Protein AF-X0ZK71-F1 (afdb_monomer)

Structure (mmCIF, N/CA/C/O backbone):
data_AF-X0ZK71-F1
#
_entry.id   AF-X0ZK71-F1
#
loop_
_atom_site.group_PDB
_atom_site.id
_atom_site.type_symbol
_atom_site.label_atom_id
_atom_site.label_alt_id
_atom_site.label_comp_id
_atom_site.label_asym_id
_atom_site.label_entity_id
_atom_site.label_seq_id
_atom_site.pdbx_PDB_ins_code
_atom_site.Cartn_x
_atom_site.Cartn_y
_atom_site.Cartn_z
_atom_site.occupancy
_atom_site.B_iso_or_equiv
_atom_site.auth_seq_id
_atom_site.auth_comp_id
_atom_site.auth_asym_id
_atom_site.auth_atom_id
_atom_site.pdbx_PDB_model_num
ATOM 1 N N . MET A 1 1 ? 14.886 20.569 10.874 1.00 52.09 1 MET A N 1
ATOM 2 C CA . MET A 1 1 ? 13.962 19.686 10.136 1.00 52.09 1 MET A CA 1
ATOM 3 C C . MET A 1 1 ? 12.641 19.708 10.876 1.00 52.09 1 MET A C 1
ATOM 5 O O . MET A 1 1 ? 12.668 19.531 12.088 1.00 52.09 1 MET A O 1
ATOM 9 N N . SER A 1 2 ? 11.535 20.018 10.199 1.00 61.09 2 SER A N 1
ATOM 10 C CA . SER A 1 2 ? 10.197 19.842 10.777 1.00 61.09 2 SER A CA 1
ATOM 11 C C . SER A 1 2 ? 10.006 18.365 11.100 1.00 61.09 2 SER A C 1
ATOM 13 O O . SER A 1 2 ? 10.312 17.527 10.250 1.00 61.09 2 SER A O 1
ATOM 15 N N . LYS A 1 3 ? 9.555 18.035 12.310 1.00 82.38 3 LYS A N 1
ATOM 16 C CA . LYS A 1 3 ? 9.182 16.652 12.612 1.00 82.38 3 LYS A CA 1
ATOM 17 C C . LYS A 1 3 ? 7.874 16.356 11.877 1.00 82.38 3 LYS A C 1
ATOM 19 O O . LYS A 1 3 ? 7.071 17.267 11.695 1.00 82.38 3 LYS A O 1
ATOM 24 N N . LEU A 1 4 ? 7.649 15.110 11.454 1.00 89.25 4 LEU A N 1
ATOM 25 C CA . LEU A 1 4 ? 6.406 14.752 10.750 1.00 89.25 4 LEU A CA 1
ATOM 26 C C . LEU A 1 4 ? 5.162 15.081 11.582 1.00 89.25 4 LEU A C 1
ATOM 28 O O . LEU A 1 4 ? 4.173 15.552 11.043 1.00 89.25 4 LEU A O 1
ATOM 32 N N . ILE A 1 5 ? 5.254 14.926 12.904 1.00 90.38 5 ILE A N 1
ATOM 33 C CA . ILE A 1 5 ? 4.186 15.268 13.853 1.00 90.38 5 ILE A CA 1
ATOM 34 C C . ILE A 1 5 ? 3.735 16.738 13.778 1.00 90.38 5 ILE A C 1
ATOM 36 O O . ILE A 1 5 ? 2.613 17.056 14.157 1.00 90.38 5 ILE A O 1
ATOM 40 N N . ASP A 1 6 ? 4.586 17.632 13.264 1.00 89.62 6 ASP A N 1
ATOM 41 C CA . ASP A 1 6 ? 4.276 19.055 13.106 1.00 89.62 6 ASP A CA 1
ATOM 42 C C . ASP A 1 6 ? 3.520 19.348 11.793 1.00 89.62 6 ASP A C 1
ATOM 44 O O . ASP A 1 6 ? 3.181 20.502 11.524 1.00 89.62 6 ASP A O 1
ATOM 48 N N . LEU A 1 7 ? 3.299 18.340 10.937 1.00 90.44 7 LEU A N 1
ATOM 49 C CA . LEU A 1 7 ? 2.659 18.508 9.629 1.00 90.44 7 LEU A CA 1
ATOM 50 C C . LEU A 1 7 ? 1.131 18.523 9.704 1.00 90.44 7 LEU A C 1
ATOM 52 O O . LEU A 1 7 ? 0.496 19.094 8.823 1.00 90.44 7 LEU A O 1
ATOM 56 N N . GLY A 1 8 ? 0.529 17.949 10.747 1.00 90.12 8 GLY A N 1
ATOM 57 C CA . GLY A 1 8 ? -0.922 17.953 10.890 1.00 90.12 8 GLY A CA 1
ATOM 58 C C . GLY A 1 8 ? -1.431 17.170 12.092 1.00 90.12 8 GLY A C 1
ATOM 59 O O . GLY A 1 8 ? -0.666 16.680 12.917 1.00 90.12 8 GLY A O 1
ATOM 60 N N . GLN A 1 9 ? -2.754 17.062 12.179 1.00 92.75 9 GLN A N 1
ATOM 61 C CA . GLN A 1 9 ? -3.457 16.280 13.192 1.00 92.75 9 GLN A CA 1
ATOM 62 C C . GLN A 1 9 ? -4.277 15.172 12.517 1.00 92.75 9 GLN A C 1
ATOM 64 O O . GLN A 1 9 ? -4.751 15.388 11.401 1.00 92.75 9 GLN A O 1
ATOM 69 N N . PRO A 1 10 ? -4.494 14.023 13.183 1.00 95.31 10 PRO A N 1
ATOM 70 C CA . PRO A 1 10 ? -4.021 13.673 14.530 1.00 95.31 10 PRO A CA 1
ATOM 71 C C . PRO A 1 10 ? -2.515 13.356 14.571 1.00 95.31 10 PRO A C 1
ATOM 73 O O . PRO A 1 10 ? -1.967 12.815 13.614 1.00 95.31 10 PRO A O 1
ATOM 76 N N . SER A 1 11 ? -1.830 13.681 15.670 1.00 95.19 11 SER A N 1
ATOM 77 C CA . SER A 1 11 ? -0.382 13.442 15.804 1.00 95.19 11 SER A CA 1
ATOM 78 C C . SER A 1 11 ? -0.003 11.961 15.714 1.00 95.19 11 SER A C 1
ATOM 80 O O . SER A 1 11 ? 1.038 11.625 15.156 1.00 95.19 11 SER A O 1
ATOM 82 N N . GLU A 1 12 ? -0.869 11.075 16.207 1.00 95.81 12 GLU A N 1
ATOM 83 C CA . GLU A 1 12 ? -0.670 9.625 16.205 1.00 95.81 12 GLU A CA 1
ATOM 84 C C . GLU A 1 12 ? -0.536 9.070 14.784 1.00 95.81 12 GLU A C 1
ATOM 86 O O . GLU A 1 12 ? 0.217 8.127 14.562 1.00 95.81 12 GLU A O 1
ATOM 91 N N . PHE A 1 13 ? -1.226 9.671 13.807 1.00 97.81 13 PHE A N 1
ATOM 92 C CA . PHE A 1 13 ? -1.083 9.294 12.399 1.00 97.81 13 PHE A CA 1
ATOM 93 C C . PHE A 1 13 ? 0.363 9.472 11.937 1.00 97.81 13 PHE A C 1
ATOM 95 O O . PHE A 1 13 ? 0.960 8.548 11.390 1.00 97.81 13 PHE A O 1
ATOM 102 N N . TRP A 1 14 ? 0.948 10.638 12.209 1.00 97.12 14 TRP A N 1
ATOM 103 C CA . TRP A 1 14 ? 2.318 10.953 11.811 1.00 97.12 14 TRP A CA 1
ATOM 104 C C . TRP A 1 14 ? 3.354 10.131 12.574 1.00 97.12 14 TRP A C 1
ATOM 106 O O . TRP A 1 14 ? 4.380 9.765 12.002 1.00 97.12 14 TRP A O 1
ATOM 116 N N . GLU A 1 15 ? 3.080 9.808 13.839 1.00 96.56 15 GLU A N 1
ATOM 117 C CA . GLU A 1 15 ? 3.900 8.875 14.610 1.00 96.56 15 GLU A CA 1
ATOM 118 C C . GLU A 1 15 ? 3.905 7.491 13.957 1.00 96.56 15 GLU A C 1
ATOM 120 O O . GLU A 1 15 ? 4.981 6.956 13.693 1.00 96.56 15 GLU A O 1
ATOM 125 N N . TYR A 1 16 ? 2.734 6.930 13.628 1.00 98.06 16 TYR A N 1
ATOM 126 C CA . TYR A 1 16 ? 2.666 5.649 12.925 1.00 98.06 16 TYR A CA 1
ATOM 127 C C . TYR 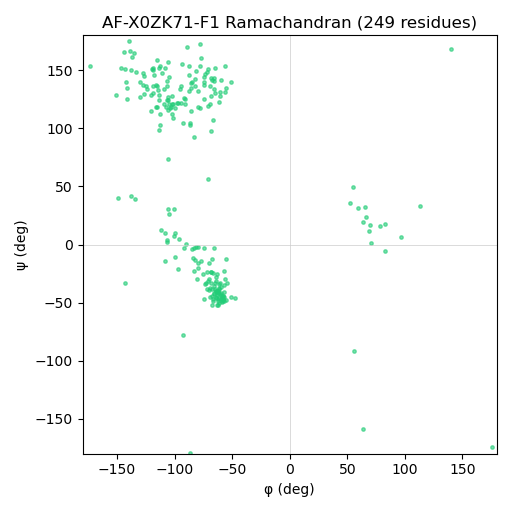A 1 16 ? 3.308 5.715 11.549 1.00 98.06 16 TYR A C 1
ATOM 129 O O . TYR A 1 16 ? 4.026 4.783 11.200 1.00 98.06 16 TYR A O 1
ATOM 137 N N . PHE A 1 17 ? 3.115 6.803 10.802 1.00 97.81 17 PHE A N 1
ATOM 138 C CA . PHE A 1 17 ? 3.726 6.977 9.488 1.00 97.81 17 PHE A CA 1
ATOM 139 C C . PHE A 1 17 ? 5.252 6.898 9.578 1.00 97.81 17 PHE A C 1
ATOM 141 O O . PHE A 1 17 ? 5.877 6.120 8.863 1.00 97.81 17 PHE A O 1
ATOM 148 N N . GLU A 1 18 ? 5.856 7.595 10.543 1.00 96.06 18 GLU A N 1
ATOM 149 C CA . GLU A 1 18 ? 7.299 7.513 10.785 1.00 96.06 18 GLU A CA 1
ATOM 150 C C . GLU A 1 18 ? 7.757 6.113 11.244 1.00 96.06 18 GLU A C 1
ATOM 152 O O . GLU A 1 18 ? 8.893 5.710 10.980 1.00 96.06 18 GLU A O 1
ATOM 157 N N . GLN A 1 19 ? 6.919 5.364 11.970 1.00 97.00 19 GLN A N 1
ATOM 158 C CA . GLN A 1 19 ? 7.260 4.004 12.401 1.00 97.00 19 GLN A CA 1
ATOM 159 C C . GLN A 1 19 ? 7.184 2.999 11.255 1.00 97.00 19 GLN A C 1
ATOM 161 O O . GLN A 1 19 ? 8.118 2.215 11.086 1.00 97.00 19 GLN A O 1
ATOM 166 N N . ILE A 1 20 ? 6.120 3.015 10.448 1.00 97.38 20 ILE A N 1
ATOM 167 C CA . ILE A 1 20 ? 5.964 2.045 9.358 1.00 97.38 20 ILE A CA 1
ATOM 168 C C . ILE A 1 20 ? 7.048 2.221 8.295 1.00 97.38 20 ILE A C 1
ATOM 170 O O . ILE A 1 20 ? 7.532 1.231 7.759 1.00 97.38 20 ILE A O 1
ATOM 174 N N . THR A 1 21 ? 7.519 3.448 8.052 1.00 96.56 21 THR A N 1
ATOM 175 C CA . THR A 1 21 ? 8.598 3.718 7.088 1.00 96.56 21 THR A CA 1
ATOM 176 C C . THR A 1 21 ? 9.955 3.200 7.567 1.00 96.56 21 THR A C 1
ATOM 178 O O . THR A 1 21 ? 10.890 3.075 6.777 1.00 96.56 21 THR A O 1
ATOM 181 N N . LYS A 1 22 ? 10.091 2.885 8.863 1.00 97.50 22 LYS A N 1
ATOM 182 C CA . LYS A 1 22 ? 11.282 2.225 9.420 1.00 97.50 22 LYS A CA 1
ATOM 183 C C . LYS A 1 22 ? 11.241 0.707 9.267 1.00 97.50 22 LYS A C 1
ATOM 185 O O . LYS A 1 22 ? 12.252 0.055 9.523 1.00 97.50 22 LYS A O 1
ATOM 190 N N . ILE A 1 23 ? 10.095 0.144 8.891 1.00 98.00 23 ILE A N 1
ATOM 191 C CA . ILE A 1 23 ? 9.892 -1.293 8.745 1.00 98.00 23 ILE A CA 1
ATOM 192 C C . ILE A 1 23 ? 9.949 -1.627 7.253 1.00 98.00 23 ILE A C 1
ATOM 194 O O . ILE A 1 23 ? 9.044 -1.244 6.513 1.00 98.00 23 ILE A O 1
ATOM 198 N N . PRO A 1 24 ? 10.974 -2.361 6.792 1.00 97.75 24 PRO A N 1
ATOM 199 C CA . PRO A 1 24 ? 11.028 -2.779 5.401 1.00 97.75 24 PRO A CA 1
ATOM 200 C C . PRO A 1 24 ? 9.869 -3.733 5.084 1.00 97.75 24 PRO A C 1
ATOM 202 O O . PRO A 1 24 ? 9.629 -4.678 5.845 1.00 97.75 24 PRO A O 1
ATOM 205 N N . ARG A 1 25 ? 9.146 -3.444 3.996 1.00 97.56 25 ARG A N 1
ATOM 206 C CA . ARG A 1 25 ? 7.850 -4.060 3.663 1.00 97.56 25 ARG A CA 1
ATOM 207 C C . ARG A 1 25 ? 7.593 -4.168 2.154 1.00 97.56 25 ARG A C 1
ATOM 209 O O . ARG A 1 25 ? 6.490 -3.897 1.699 1.00 97.56 25 ARG A O 1
ATOM 216 N N . CYS A 1 26 ? 8.615 -4.512 1.371 1.00 97.50 26 CYS A N 1
ATOM 217 C CA . CYS A 1 26 ? 8.400 -4.788 -0.052 1.00 97.50 26 CYS A CA 1
ATOM 218 C C . CYS A 1 26 ? 7.358 -5.882 -0.252 1.00 97.50 26 CYS A C 1
ATOM 220 O O . CYS A 1 26 ? 7.240 -6.775 0.592 1.00 97.50 26 CYS A O 1
ATOM 222 N N . SER A 1 27 ? 6.691 -5.847 -1.400 1.00 96.31 27 SER A N 1
ATOM 223 C CA . SER A 1 27 ? 5.859 -6.955 -1.865 1.00 96.31 27 SER A CA 1
ATOM 224 C C . SER A 1 27 ? 6.634 -8.272 -1.825 1.00 96.31 27 SER A C 1
ATOM 226 O O . SER A 1 27 ? 7.835 -8.308 -2.110 1.00 96.31 27 SER A O 1
ATOM 228 N N . GLU A 1 28 ? 5.946 -9.335 -1.414 1.00 95.31 28 GLU A N 1
ATOM 229 C CA . GLU A 1 28 ? 6.480 -10.670 -1.101 1.00 95.31 28 GLU A CA 1
ATOM 230 C C . GLU A 1 28 ? 7.342 -10.760 0.184 1.00 95.31 28 GLU A C 1
ATOM 232 O O . GLU A 1 28 ? 7.857 -11.838 0.512 1.00 95.31 28 GLU A O 1
ATOM 237 N N . HIS A 1 29 ? 7.522 -9.657 0.924 1.00 96.88 29 HIS A N 1
ATOM 238 C CA . HIS A 1 29 ? 8.346 -9.560 2.140 1.00 96.88 29 HIS A CA 1
ATOM 239 C C . HIS A 1 29 ? 7.649 -8.809 3.295 1.00 96.88 29 HIS A C 1
ATOM 241 O O . HIS A 1 29 ? 8.264 -8.041 4.045 1.00 96.88 29 HIS A O 1
ATOM 247 N N . GLU A 1 30 ? 6.348 -9.031 3.466 1.00 97.75 30 GLU A N 1
ATOM 248 C CA . GLU A 1 30 ? 5.474 -8.285 4.373 1.00 97.75 30 GLU A CA 1
ATOM 249 C C . GLU A 1 30 ? 5.519 -8.764 5.837 1.00 97.75 30 GLU A C 1
ATOM 251 O O . GLU A 1 30 ? 4.885 -8.174 6.718 1.00 97.75 30 GLU A O 1
ATOM 256 N N . GLU A 1 31 ? 6.271 -9.827 6.146 1.00 97.81 31 GLU A N 1
ATOM 257 C CA . GLU A 1 31 ? 6.296 -10.481 7.465 1.00 97.81 31 GLU A CA 1
ATOM 258 C C . GLU A 1 31 ? 6.519 -9.489 8.606 1.00 97.81 31 GLU A C 1
ATOM 260 O O . GLU A 1 31 ? 5.859 -9.558 9.646 1.00 97.81 31 GLU A O 1
ATOM 265 N N . LYS A 1 32 ? 7.476 -8.574 8.426 1.00 98.06 32 LYS A N 1
ATOM 266 C CA . LYS A 1 32 ? 7.899 -7.641 9.474 1.00 98.06 32 LYS A CA 1
ATOM 267 C C . LYS A 1 32 ? 6.790 -6.652 9.812 1.00 98.06 32 LYS A C 1
ATOM 269 O O . LYS A 1 32 ? 6.498 -6.458 10.995 1.00 98.06 32 LYS A O 1
ATOM 274 N N . VAL A 1 33 ? 6.159 -6.063 8.794 1.00 98.44 33 VAL A N 1
ATOM 275 C CA . VAL A 1 33 ? 5.065 -5.108 8.998 1.00 98.44 33 VAL A CA 1
ATOM 276 C C . VAL A 1 33 ? 3.817 -5.815 9.515 1.00 98.44 33 VAL A C 1
ATOM 278 O O . VAL A 1 33 ? 3.228 -5.350 10.486 1.00 98.44 33 VAL A O 1
ATOM 281 N N . ARG A 1 34 ? 3.494 -7.017 9.019 1.00 98.62 34 ARG A N 1
ATOM 282 C CA . ARG A 1 34 ? 2.400 -7.842 9.556 1.00 98.62 34 ARG A CA 1
ATOM 283 C C . ARG A 1 34 ? 2.576 -8.145 11.044 1.00 98.62 34 ARG A C 1
ATOM 285 O O . ARG A 1 34 ? 1.628 -8.013 11.816 1.00 98.62 34 ARG A O 1
ATOM 292 N N . ILE A 1 35 ? 3.785 -8.527 11.470 1.00 98.56 35 ILE A N 1
ATOM 293 C CA . ILE A 1 35 ? 4.094 -8.779 12.888 1.00 98.56 35 ILE A CA 1
ATOM 294 C C . ILE A 1 35 ? 3.922 -7.507 13.724 1.00 98.56 35 ILE A C 1
ATOM 296 O O . ILE A 1 35 ? 3.405 -7.585 14.839 1.00 98.56 35 ILE A O 1
ATOM 300 N N . TYR A 1 36 ? 4.357 -6.355 13.212 1.00 98.69 36 TYR A N 1
ATOM 301 C CA . TYR A 1 36 ? 4.182 -5.071 13.888 1.00 98.69 36 TYR A CA 1
ATOM 302 C C . TYR A 1 36 ? 2.699 -4.726 14.071 1.00 98.69 36 TYR A C 1
ATOM 304 O O . TYR A 1 36 ? 2.266 -4.516 15.202 1.00 98.69 36 TYR A O 1
ATOM 312 N N . LEU A 1 37 ? 1.910 -4.773 12.993 1.00 98.75 37 LEU A N 1
ATOM 313 C CA . LEU A 1 37 ? 0.471 -4.486 13.014 1.00 98.75 37 LEU A CA 1
ATOM 314 C C . LEU A 1 37 ? -0.282 -5.410 13.969 1.00 98.75 37 LEU A C 1
ATOM 316 O O . LEU A 1 37 ? -1.074 -4.952 14.792 1.00 98.75 37 LEU A O 1
ATOM 320 N N . LYS A 1 38 ? 0.021 -6.711 13.913 1.00 98.75 38 LYS A N 1
ATOM 321 C CA . LYS A 1 38 ? -0.555 -7.705 14.818 1.00 98.75 38 LYS A CA 1
ATOM 322 C C . LYS A 1 38 ? -0.258 -7.369 16.283 1.00 98.75 38 LYS A C 1
ATOM 324 O O . LYS A 1 38 ? -1.170 -7.373 17.103 1.00 98.75 38 LYS A O 1
ATOM 329 N N . LYS A 1 39 ? 0.998 -7.047 16.613 1.00 98.62 39 LYS A N 1
ATOM 330 C CA . LYS A 1 39 ? 1.399 -6.688 17.984 1.00 98.62 39 LYS A CA 1
ATOM 331 C C . LYS A 1 39 ? 0.728 -5.410 18.470 1.00 98.62 39 LYS A C 1
ATOM 333 O O . LYS A 1 39 ? 0.332 -5.356 19.629 1.00 98.62 39 LYS A O 1
ATOM 338 N N . GLU A 1 40 ? 0.602 -4.403 17.613 1.00 98.44 40 GLU A N 1
ATOM 339 C CA . GLU A 1 40 ? -0.082 -3.152 17.948 1.00 98.44 40 GLU A CA 1
ATOM 340 C C . GLU A 1 40 ? -1.569 -3.380 18.237 1.00 98.44 40 GLU A C 1
ATOM 342 O O . GLU A 1 40 ? -2.071 -2.953 19.277 1.00 98.44 40 GLU A O 1
ATOM 347 N N . ALA A 1 41 ? -2.257 -4.145 17.390 1.00 98.62 41 ALA A N 1
ATOM 348 C CA . ALA A 1 41 ? -3.648 -4.524 17.614 1.00 98.62 41 ALA A CA 1
ATOM 349 C C . ALA A 1 41 ? -3.843 -5.302 18.930 1.00 98.62 41 ALA A C 1
ATOM 351 O O . ALA A 1 41 ? -4.719 -4.969 19.732 1.00 98.62 41 ALA A O 1
ATOM 352 N N . GLU A 1 42 ? -2.993 -6.299 19.191 1.00 98.56 42 GLU A N 1
ATOM 353 C CA . GLU A 1 42 ? -3.038 -7.096 20.424 1.00 98.56 42 GLU A CA 1
ATOM 354 C C . GLU A 1 42 ? -2.709 -6.259 21.667 1.00 98.56 42 GLU A C 1
ATOM 356 O O . GLU A 1 42 ? -3.328 -6.442 22.716 1.00 98.56 42 GLU A O 1
ATOM 361 N N . ARG A 1 43 ? -1.786 -5.293 21.554 1.00 98.31 43 ARG A N 1
ATOM 362 C CA . ARG A 1 43 ? -1.470 -4.324 22.615 1.00 98.31 43 ARG A CA 1
ATOM 363 C C . ARG A 1 43 ? -2.695 -3.496 23.002 1.00 98.31 43 ARG A C 1
ATOM 365 O O . ARG A 1 43 ? -2.881 -3.210 24.183 1.00 98.31 43 ARG A O 1
ATOM 372 N N . PHE A 1 44 ? -3.541 -3.154 22.034 1.00 98.19 44 PHE A N 1
ATOM 373 C CA . PHE A 1 44 ? -4.812 -2.466 22.268 1.00 98.19 44 PHE A CA 1
ATOM 374 C C . PHE A 1 44 ? -5.955 -3.393 22.709 1.00 98.19 44 PHE A C 1
ATOM 376 O O . PHE A 1 44 ? -7.043 -2.912 23.036 1.00 98.19 44 PHE A O 1
ATOM 383 N N . GLY A 1 45 ? -5.707 -4.703 22.794 1.00 97.81 45 GLY A N 1
ATOM 384 C CA . GLY A 1 45 ? -6.677 -5.700 23.240 1.00 97.81 45 GLY A CA 1
ATOM 385 C C . GLY A 1 45 ? -7.645 -6.164 22.152 1.00 97.81 45 GLY A C 1
ATOM 386 O O . GLY A 1 45 ? -8.689 -6.727 22.483 1.00 97.81 45 GLY A O 1
ATOM 387 N N . PHE A 1 46 ? -7.330 -5.931 20.876 1.00 97.94 46 PHE A N 1
ATOM 388 C CA . PHE A 1 46 ? -8.130 -6.424 19.757 1.00 97.94 46 PHE A CA 1
ATOM 389 C C . PHE A 1 46 ? -7.700 -7.832 19.339 1.00 97.94 46 PHE A C 1
ATOM 391 O O . PHE A 1 46 ? -6.526 -8.199 19.405 1.00 97.94 46 PHE A O 1
ATOM 398 N N . GLU A 1 47 ? -8.673 -8.631 18.903 1.00 97.81 47 GLU A N 1
ATOM 399 C CA . GLU A 1 47 ? -8.423 -9.974 18.383 1.00 97.81 47 GLU A CA 1
ATOM 400 C C . GLU A 1 47 ? -7.810 -9.882 16.984 1.00 97.81 47 GLU A C 1
ATOM 402 O O . GLU A 1 47 ? -8.234 -9.064 16.165 1.00 97.81 47 GLU A O 1
ATOM 407 N N . THR A 1 48 ? -6.834 -10.745 16.705 1.00 98.38 48 THR A N 1
ATOM 408 C CA . THR A 1 48 ? -6.164 -10.808 15.406 1.00 98.38 48 THR A CA 1
ATOM 409 C C . THR A 1 48 ? -6.176 -12.221 14.845 1.00 98.38 48 THR A C 1
ATOM 411 O O . THR A 1 48 ? -6.093 -13.200 15.588 1.00 98.38 48 THR A O 1
ATOM 414 N N . GLN A 1 49 ? -6.243 -12.333 13.523 1.00 98.25 49 GLN A N 1
ATOM 415 C CA . GLN A 1 49 ? -6.107 -13.601 12.813 1.00 98.25 49 GLN A CA 1
ATOM 416 C C . GLN A 1 49 ? -5.328 -13.381 11.519 1.00 98.25 49 GLN A C 1
ATOM 418 O O . GLN A 1 49 ? -5.528 -12.382 10.836 1.00 98.25 49 GLN A O 1
ATOM 423 N N . VAL A 1 50 ? -4.444 -14.322 11.190 1.00 98.31 50 VAL A N 1
ATOM 424 C CA . VAL A 1 50 ? -3.709 -14.346 9.922 1.00 98.31 50 VAL A CA 1
ATOM 425 C C . VAL A 1 50 ? -4.159 -15.571 9.137 1.00 98.31 50 VAL A C 1
ATOM 427 O O . VAL A 1 50 ? -4.264 -16.651 9.722 1.00 98.31 50 VAL A O 1
ATOM 430 N N . ASP A 1 51 ? -4.464 -15.399 7.856 1.00 97.69 51 ASP A N 1
ATOM 431 C CA . ASP A 1 51 ? -4.851 -16.501 6.972 1.00 97.69 51 ASP A CA 1
ATOM 432 C C . ASP A 1 51 ? -3.640 -17.202 6.331 1.00 97.69 51 ASP A C 1
ATOM 434 O O . ASP A 1 51 ? -2.482 -16.853 6.574 1.00 97.69 51 ASP A O 1
ATOM 438 N N . ASN A 1 52 ? -3.903 -18.212 5.499 1.00 96.38 52 ASN A N 1
ATOM 439 C CA . ASN A 1 52 ? -2.844 -18.958 4.812 1.00 96.38 52 ASN A CA 1
ATOM 440 C C . ASN A 1 52 ? -2.097 -18.139 3.749 1.00 96.38 52 ASN A C 1
ATOM 442 O O . ASN A 1 52 ? -0.966 -18.482 3.402 1.00 96.38 52 ASN A O 1
ATOM 446 N N . ALA A 1 53 ? -2.725 -17.094 3.205 1.00 96.31 53 ALA A N 1
ATOM 447 C CA . ALA A 1 53 ? -2.101 -16.196 2.240 1.00 96.31 53 ALA A CA 1
ATOM 448 C C . ALA A 1 53 ? -1.198 -15.157 2.921 1.00 96.31 53 ALA A C 1
ATOM 450 O O . ALA A 1 53 ? -0.355 -14.566 2.257 1.00 96.31 53 ALA A O 1
ATOM 451 N N . GLY A 1 54 ? -1.336 -14.972 4.237 1.00 97.56 54 GLY A N 1
ATOM 452 C CA . GLY A 1 54 ? -0.601 -13.985 5.018 1.00 97.56 54 GLY A CA 1
ATOM 453 C C . GLY A 1 54 ? -1.370 -12.684 5.240 1.00 97.56 54 GLY A C 1
ATOM 454 O O . GLY A 1 54 ? -0.796 -11.762 5.818 1.00 97.56 54 GLY A O 1
ATOM 455 N N . ASN A 1 55 ? -2.643 -12.606 4.841 1.00 98.56 55 ASN A N 1
ATOM 456 C CA . ASN A 1 55 ? -3.509 -11.475 5.158 1.00 98.56 55 ASN A CA 1
ATOM 457 C C . ASN A 1 55 ? -3.789 -11.453 6.663 1.00 98.56 55 ASN A C 1
ATOM 459 O O . ASN A 1 55 ? -4.005 -12.496 7.281 1.00 98.56 55 ASN A O 1
ATOM 463 N N . LEU A 1 56 ? -3.823 -10.263 7.254 1.00 98.69 56 LEU A N 1
ATOM 464 C CA . LEU A 1 56 ? -4.137 -10.051 8.664 1.00 98.69 56 LEU A CA 1
ATOM 465 C C . LEU A 1 56 ? -5.515 -9.402 8.782 1.00 98.69 56 LEU A C 1
ATOM 467 O O . LEU A 1 56 ? -5.795 -8.412 8.119 1.00 98.69 56 LEU A O 1
ATOM 471 N N . VAL A 1 57 ? -6.355 -9.912 9.678 1.00 98.50 57 VAL A N 1
ATOM 472 C CA . VAL A 1 57 ? -7.573 -9.225 10.114 1.00 98.50 57 VAL A CA 1
ATOM 473 C C . VAL A 1 57 ? -7.471 -8.864 11.590 1.00 98.50 57 VAL A C 1
ATOM 475 O O . VAL A 1 57 ? -7.040 -9.681 12.410 1.00 98.50 57 VAL A O 1
ATOM 478 N N . VAL A 1 58 ? -7.886 -7.646 11.931 1.00 98.50 58 VAL A N 1
ATOM 479 C CA . VAL A 1 58 ? -8.080 -7.192 13.312 1.00 98.50 58 VAL A CA 1
ATOM 480 C C . VAL A 1 58 ? -9.564 -6.945 13.547 1.00 98.50 58 VAL A C 1
ATOM 482 O O . VAL A 1 58 ? -10.203 -6.227 12.780 1.00 98.50 58 VAL A O 1
ATOM 485 N N . ARG A 1 59 ? -10.121 -7.526 14.613 1.00 96.94 59 ARG A N 1
ATOM 486 C CA . ARG A 1 59 ? -11.558 -7.458 14.907 1.00 96.94 59 ARG A CA 1
ATOM 487 C C . ARG A 1 59 ? -11.849 -6.454 16.010 1.00 96.94 59 ARG A C 1
ATOM 489 O O . ARG A 1 59 ? -11.442 -6.633 17.159 1.00 96.94 59 ARG A O 1
ATOM 496 N N . ILE A 1 60 ? -12.627 -5.434 15.667 1.00 95.31 60 ILE A N 1
ATOM 497 C CA . ILE A 1 60 ? -13.152 -4.440 16.600 1.00 95.31 60 ILE A CA 1
ATOM 498 C C . ILE A 1 60 ? -14.645 -4.720 16.817 1.00 95.31 60 ILE A C 1
ATOM 500 O O . ILE A 1 60 ? -15.440 -4.625 15.876 1.00 95.31 60 ILE A O 1
ATOM 504 N N . PRO A 1 61 ? -15.070 -5.081 18.040 1.00 91.69 61 PRO A N 1
ATOM 505 C CA . PRO A 1 61 ? -16.453 -5.458 18.290 1.00 91.69 61 PRO A CA 1
ATOM 506 C C . PRO A 1 61 ? -17.388 -4.241 18.304 1.00 91.69 61 PRO A C 1
ATOM 508 O O . PRO A 1 61 ? -17.059 -3.197 18.855 1.00 91.69 61 PRO A O 1
ATOM 511 N N . ALA A 1 62 ? -18.612 -4.426 17.804 1.00 90.19 62 ALA A N 1
ATOM 512 C CA . ALA A 1 62 ? -19.729 -3.541 18.134 1.00 90.19 62 ALA A CA 1
ATOM 513 C C . ALA A 1 62 ? -20.215 -3.821 19.566 1.00 90.19 62 ALA A C 1
ATOM 515 O O . ALA A 1 62 ? -20.382 -4.991 19.958 1.00 90.19 62 ALA A O 1
ATOM 516 N N . TYR A 1 63 ? -20.503 -2.762 20.320 1.00 82.19 63 TYR A N 1
ATOM 517 C CA . TYR A 1 63 ? -20.892 -2.838 21.730 1.00 82.19 63 TYR A CA 1
ATOM 518 C C . TYR A 1 63 ? -22.413 -2.799 21.944 1.00 82.19 63 TYR A C 1
ATOM 520 O O . TYR A 1 63 ? -22.900 -3.296 22.960 1.00 82.19 63 TYR A O 1
ATOM 528 N N . GLU A 1 64 ? -23.182 -2.282 20.984 1.00 86.31 64 GLU A N 1
ATOM 529 C CA . GLU A 1 64 ? -24.648 -2.216 21.063 1.00 86.31 64 GLU A CA 1
ATOM 530 C C . GLU A 1 64 ? -25.354 -3.469 20.508 1.00 86.31 64 GLU A C 1
ATOM 532 O O . GLU A 1 64 ? -24.740 -4.353 19.911 1.00 86.31 64 GLU A O 1
ATOM 537 N N . LYS A 1 65 ? -26.675 -3.585 20.729 1.00 73.06 65 LYS A N 1
ATOM 538 C CA . LYS A 1 65 ? -27.466 -4.766 20.320 1.00 73.06 65 LYS A CA 1
ATOM 539 C C . LYS A 1 65 ? -27.676 -4.872 18.808 1.00 73.06 65 LYS A C 1
ATOM 541 O O . LYS A 1 65 ? -27.678 -5.982 18.284 1.00 73.06 65 LYS A O 1
ATOM 546 N N . GLN A 1 66 ? -27.890 -3.749 18.123 1.00 75.00 66 GLN A N 1
ATOM 547 C CA . GLN A 1 66 ? -27.993 -3.717 16.664 1.00 75.00 66 GLN A CA 1
ATOM 548 C C . GLN A 1 66 ? -26.582 -3.576 16.112 1.00 75.00 66 GLN A C 1
ATOM 550 O O . GLN A 1 66 ? -25.998 -2.506 16.206 1.00 75.00 66 GLN A O 1
ATOM 555 N N . LYS A 1 67 ? -26.012 -4.677 15.618 1.00 82.19 67 LYS A N 1
ATOM 556 C CA . LYS A 1 67 ? -24.618 -4.715 15.174 1.00 82.19 67 LYS A CA 1
ATOM 557 C C . LYS A 1 67 ? -24.555 -4.658 13.658 1.00 82.19 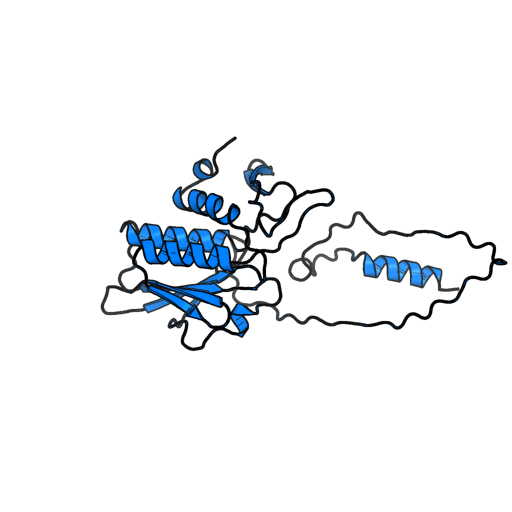67 LYS A C 1
ATOM 559 O O . LYS A 1 67 ? -25.081 -5.546 12.989 1.00 82.19 67 LYS A O 1
ATOM 564 N N . GLN A 1 68 ? -23.885 -3.645 13.134 1.00 87.00 68 GLN A N 1
ATOM 565 C CA . GLN A 1 68 ? -23.427 -3.608 11.751 1.00 87.00 68 GLN A CA 1
ATOM 566 C C . GLN A 1 68 ? -21.919 -3.856 11.730 1.00 87.00 68 GLN A C 1
ATOM 568 O O . GLN A 1 68 ? -21.205 -3.441 12.640 1.00 87.00 68 GLN A O 1
ATOM 573 N N . LYS A 1 69 ? -21.441 -4.564 10.707 1.00 90.38 69 LYS A N 1
ATOM 574 C CA . LYS A 1 69 ? -20.015 -4.824 10.506 1.00 90.38 69 LYS A CA 1
ATOM 575 C C . LYS A 1 69 ? -19.567 -4.263 9.167 1.00 90.38 69 LYS A C 1
ATOM 577 O O . LYS A 1 69 ? -20.187 -4.558 8.141 1.00 90.38 69 LYS A O 1
ATOM 582 N N . VAL A 1 70 ? -18.500 -3.476 9.205 1.00 95.38 70 VAL A N 1
ATOM 583 C CA . VAL A 1 70 ? -17.861 -2.875 8.032 1.00 95.38 70 VAL A CA 1
ATOM 584 C C . VAL A 1 70 ? -16.431 -3.388 7.951 1.00 95.38 70 VAL A C 1
ATOM 586 O O . VAL A 1 70 ? -15.739 -3.463 8.964 1.00 95.38 70 VAL A O 1
ATOM 589 N N . VAL A 1 71 ? -15.993 -3.754 6.752 1.00 97.38 71 VAL A N 1
ATOM 590 C CA . VAL A 1 71 ? -14.594 -4.083 6.492 1.00 97.38 71 VAL A CA 1
ATOM 591 C C . VAL A 1 71 ? -13.888 -2.804 6.063 1.00 97.38 71 VAL A C 1
ATOM 593 O O . VAL A 1 71 ? -14.336 -2.151 5.124 1.00 97.38 71 VAL A O 1
ATOM 596 N N . LEU A 1 72 ? -12.810 -2.436 6.747 1.00 98.06 72 LEU A N 1
ATOM 597 C CA . LEU A 1 72 ? -11.904 -1.387 6.279 1.00 98.06 72 LEU A CA 1
ATOM 598 C C . LEU A 1 72 ? -10.640 -2.076 5.790 1.00 98.06 72 LEU A C 1
ATOM 600 O O . LEU A 1 72 ? -10.062 -2.853 6.549 1.00 98.06 72 LEU A O 1
ATOM 604 N N . GLN A 1 73 ? -10.247 -1.843 4.541 1.00 98.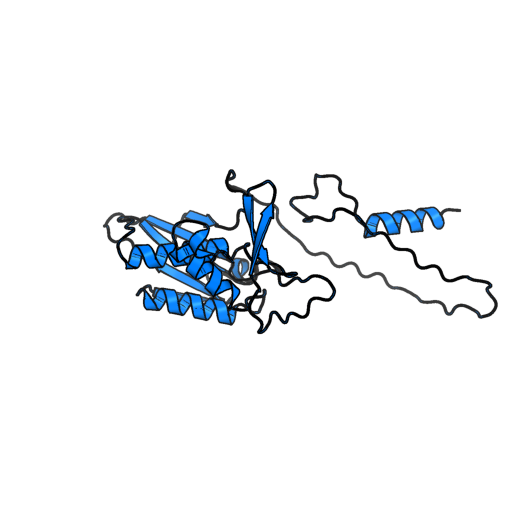44 73 GLN A N 1
ATOM 605 C CA . GLN A 1 73 ? -9.161 -2.5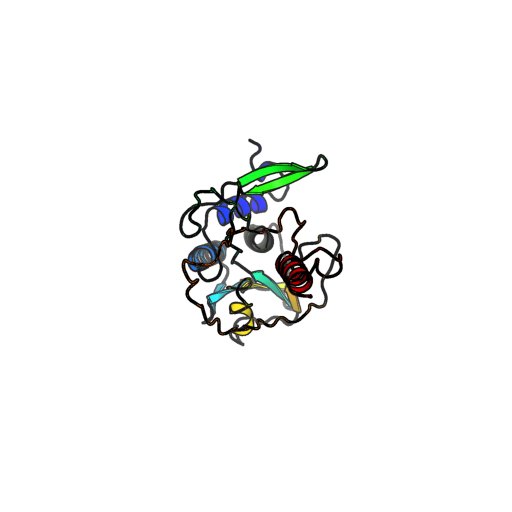93 3.920 1.00 98.44 73 GLN A CA 1
ATOM 606 C C . GLN A 1 73 ? -8.062 -1.686 3.370 1.00 98.44 73 GLN A C 1
ATOM 608 O O . GLN A 1 73 ? -8.346 -0.687 2.715 1.00 98.44 73 GLN A O 1
ATOM 613 N N . CYS A 1 74 ? -6.818 -2.085 3.624 1.00 98.38 74 CYS A N 1
ATOM 614 C CA . CYS A 1 74 ? -5.605 -1.585 2.982 1.00 98.38 74 CYS A CA 1
ATOM 615 C C . CYS A 1 74 ? -4.668 -2.752 2.645 1.00 98.38 74 CYS A C 1
ATOM 617 O O . CYS A 1 74 ? -4.803 -3.848 3.208 1.00 98.38 74 CYS A O 1
ATOM 619 N N . HIS A 1 75 ? -3.719 -2.535 1.733 1.00 98.62 75 HIS A N 1
ATOM 620 C CA . HIS A 1 75 ? -2.583 -3.442 1.552 1.00 98.62 75 HIS A CA 1
ATOM 621 C C . HIS A 1 75 ? -1.382 -2.982 2.385 1.00 98.62 75 HIS A C 1
ATOM 623 O O . HIS A 1 75 ? -1.316 -1.831 2.821 1.00 98.62 75 HIS A O 1
ATOM 629 N N . ILE A 1 76 ? -0.492 -3.916 2.732 1.00 98.31 76 ILE A N 1
ATOM 630 C CA . ILE A 1 76 ? 0.631 -3.639 3.645 1.00 98.31 76 ILE A CA 1
ATOM 631 C C . ILE A 1 76 ? 1.989 -3.607 2.962 1.00 98.31 76 ILE A C 1
ATOM 633 O O . ILE A 1 76 ? 2.963 -3.140 3.569 1.00 98.31 76 ILE A O 1
ATOM 637 N N . ASP A 1 77 ? 2.060 -4.096 1.731 1.00 98.19 77 ASP A N 1
ATOM 638 C CA . ASP A 1 77 ? 3.253 -4.029 0.914 1.00 98.19 77 ASP A CA 1
ATOM 639 C C . ASP A 1 77 ? 3.458 -2.647 0.287 1.00 98.19 77 ASP A C 1
ATOM 641 O O . ASP A 1 77 ? 2.684 -1.708 0.474 1.00 98.19 77 ASP A O 1
ATOM 645 N N . MET A 1 78 ? 4.608 -2.480 -0.352 1.00 97.31 78 MET A N 1
ATOM 646 C CA . MET A 1 78 ? 4.900 -1.324 -1.183 1.00 97.31 78 MET A CA 1
ATOM 647 C C . MET A 1 78 ? 5.790 -1.735 -2.344 1.00 97.31 78 MET A C 1
ATOM 649 O O . MET A 1 78 ? 6.664 -2.600 -2.199 1.00 97.31 78 MET A O 1
ATOM 653 N N . VAL A 1 79 ? 5.669 -0.999 -3.444 1.00 96.38 79 VAL A N 1
ATOM 654 C CA . VAL A 1 79 ? 6.678 -1.006 -4.502 1.00 96.38 79 VAL A CA 1
ATOM 655 C C . VAL A 1 79 ? 8.017 -0.526 -3.945 1.00 96.38 79 VAL A C 1
ATOM 657 O O . VAL A 1 79 ? 8.118 0.554 -3.360 1.00 96.38 79 VAL A O 1
ATOM 660 N N . CYS A 1 80 ? 9.071 -1.307 -4.168 1.00 95.88 80 CYS A N 1
ATOM 661 C CA . CYS A 1 80 ? 10.431 -1.025 -3.712 1.00 95.88 80 CYS A CA 1
ATOM 662 C C . CYS A 1 80 ? 11.330 -0.576 -4.869 1.00 95.88 80 CYS A C 1
ATOM 664 O O . CYS A 1 80 ? 12.208 -1.312 -5.322 1.00 95.88 80 CYS A O 1
ATOM 666 N N . GLU A 1 81 ? 11.116 0.654 -5.334 1.00 95.75 81 GLU A N 1
ATOM 667 C CA . GLU A 1 81 ? 11.859 1.254 -6.444 1.00 95.75 81 GLU A CA 1
ATOM 668 C C . GLU A 1 81 ? 12.764 2.387 -5.963 1.00 95.75 81 GLU A C 1
ATOM 670 O O . GLU A 1 81 ? 12.467 3.106 -5.005 1.00 95.75 81 GLU A O 1
ATOM 675 N N . LYS A 1 82 ? 13.905 2.556 -6.630 1.00 95.62 82 LYS A N 1
ATOM 676 C CA . LYS A 1 82 ? 14.894 3.575 -6.268 1.00 95.62 82 LYS A CA 1
ATOM 677 C C . LYS A 1 82 ? 15.556 4.190 -7.484 1.00 95.62 82 LYS A C 1
ATOM 679 O O . LYS A 1 82 ? 15.755 3.532 -8.502 1.00 95.62 82 LYS A O 1
ATOM 684 N N . ASN A 1 83 ? 15.963 5.445 -7.340 1.00 92.94 83 ASN A N 1
ATOM 685 C CA . ASN A 1 83 ? 16.694 6.148 -8.381 1.00 92.94 83 ASN A CA 1
ATOM 686 C C . ASN A 1 83 ? 18.064 5.502 -8.623 1.00 92.94 83 ASN A C 1
ATOM 688 O O . ASN A 1 83 ? 18.693 4.935 -7.721 1.00 92.94 83 ASN A O 1
ATOM 692 N N . GLU A 1 84 ? 18.556 5.641 -9.853 1.00 89.50 84 GLU A N 1
ATOM 693 C CA . GLU A 1 84 ? 19.891 5.188 -10.225 1.00 89.50 84 GLU A CA 1
ATOM 694 C C . GLU A 1 84 ? 20.957 5.814 -9.306 1.00 89.50 84 GLU A C 1
ATOM 696 O O . GLU A 1 84 ? 20.924 7.004 -8.994 1.00 89.50 84 GLU A O 1
ATOM 701 N N . GLY A 1 85 ? 21.896 4.993 -8.830 1.00 91.62 85 GLY A N 1
ATOM 702 C CA . GLY A 1 85 ? 22.964 5.427 -7.923 1.00 91.62 85 GLY A CA 1
ATOM 703 C C . GLY A 1 85 ? 22.584 5.498 -6.438 1.00 91.62 85 GLY A C 1
ATOM 704 O O . GLY A 1 85 ? 23.469 5.700 -5.605 1.00 91.62 85 GLY A O 1
A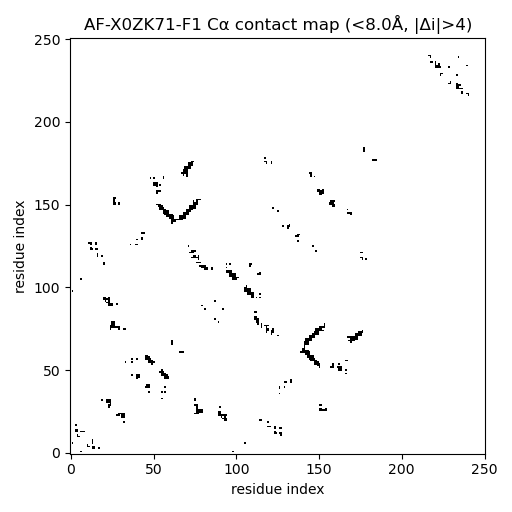TOM 705 N N . ILE A 1 86 ? 21.318 5.275 -6.066 1.00 95.69 86 ILE A N 1
ATOM 706 C CA . ILE A 1 86 ? 20.909 5.234 -4.656 1.00 95.69 86 ILE A CA 1
ATOM 707 C C . ILE A 1 86 ? 21.285 3.889 -4.012 1.00 95.69 86 ILE A C 1
ATOM 709 O O . ILE A 1 86 ? 20.804 2.806 -4.372 1.00 95.69 86 ILE A O 1
ATOM 713 N N . ALA A 1 87 ? 22.152 3.958 -3.000 1.00 95.50 87 ALA A N 1
ATOM 714 C CA . ALA A 1 87 ? 22.499 2.831 -2.142 1.00 95.50 87 ALA A CA 1
ATOM 715 C C . ALA A 1 87 ? 21.454 2.681 -1.024 1.00 95.50 87 ALA A C 1
ATOM 717 O O . ALA A 1 87 ? 21.552 3.311 0.027 1.00 95.50 87 ALA A O 1
ATOM 718 N N . HIS A 1 88 ? 20.445 1.853 -1.284 1.00 97.19 88 HIS A N 1
ATOM 719 C CA . HIS A 1 88 ? 19.401 1.463 -0.340 1.00 97.19 88 HIS A CA 1
ATOM 720 C C . HIS A 1 88 ? 19.074 -0.022 -0.539 1.00 97.19 88 HIS A C 1
ATOM 722 O O . HIS A 1 88 ? 18.962 -0.475 -1.688 1.00 97.19 88 HIS A O 1
ATOM 728 N N . ASP A 1 89 ? 18.966 -0.763 0.561 1.00 97.00 89 ASP A N 1
ATOM 729 C CA . ASP A 1 89 ? 18.581 -2.171 0.615 1.00 97.00 89 ASP A CA 1
ATOM 730 C C . ASP A 1 89 ? 17.230 -2.313 1.326 1.00 97.00 89 ASP A C 1
ATOM 732 O O . ASP A 1 89 ? 17.155 -2.360 2.556 1.00 97.00 89 ASP A O 1
ATOM 736 N N . PHE A 1 90 ? 16.163 -2.432 0.537 1.00 96.88 90 PHE A N 1
ATOM 737 C CA . PHE A 1 90 ? 14.794 -2.520 1.041 1.00 96.88 90 PHE A CA 1
ATOM 738 C C . PHE A 1 90 ? 14.487 -3.788 1.856 1.00 96.88 90 PHE A C 1
ATOM 740 O O . PHE A 1 90 ? 13.384 -3.930 2.371 1.00 96.88 90 PHE A O 1
ATOM 747 N N . SER A 1 91 ? 15.420 -4.733 2.009 1.00 95.69 91 SER A N 1
ATOM 748 C CA . SER A 1 91 ? 15.218 -5.861 2.928 1.00 95.69 91 SER A CA 1
ATOM 749 C C . SER A 1 91 ? 15.484 -5.480 4.391 1.00 95.69 91 SER A C 1
ATOM 751 O O . SER A 1 91 ? 15.030 -6.172 5.315 1.00 95.69 91 SER A O 1
ATOM 753 N N . LYS A 1 92 ? 16.231 -4.392 4.629 1.00 96.00 92 LYS A N 1
ATOM 754 C CA . LYS A 1 92 ? 16.775 -4.057 5.954 1.00 96.00 92 LYS A CA 1
ATOM 755 C C . LYS A 1 92 ? 16.792 -2.566 6.288 1.00 96.00 92 LYS A C 1
ATOM 757 O O . LYS A 1 92 ? 16.661 -2.235 7.464 1.00 96.00 92 LYS A O 1
ATOM 762 N N . ASP A 1 93 ? 16.982 -1.699 5.300 1.00 97.44 93 ASP A N 1
ATOM 763 C CA . ASP A 1 93 ? 17.195 -0.277 5.528 1.00 97.44 93 ASP A CA 1
ATOM 764 C C . ASP A 1 93 ? 15.844 0.432 5.725 1.00 97.44 93 ASP A C 1
ATOM 766 O O . ASP A 1 93 ? 14.904 0.184 4.971 1.00 97.44 93 ASP A O 1
ATOM 770 N N . PRO A 1 94 ? 15.720 1.333 6.714 1.00 97.19 94 PRO A N 1
ATOM 771 C CA . PRO A 1 94 ? 14.547 2.188 6.840 1.00 97.19 94 PRO A CA 1
ATOM 772 C C . PRO A 1 94 ? 14.530 3.249 5.731 1.00 97.19 94 PRO A C 1
ATOM 774 O O . PRO A 1 94 ? 15.589 3.710 5.284 1.00 97.19 94 PRO A O 1
ATOM 777 N N . LEU A 1 95 ? 13.338 3.692 5.326 1.00 97.12 95 LEU A N 1
ATOM 778 C CA . LEU A 1 95 ? 13.205 4.804 4.386 1.00 97.12 95 LEU A CA 1
ATOM 779 C C . LEU A 1 95 ? 13.716 6.101 5.022 1.00 97.12 95 LEU A C 1
ATOM 781 O O . LEU A 1 95 ? 13.482 6.390 6.199 1.00 97.12 95 LEU A O 1
ATOM 785 N N . LYS A 1 96 ? 14.407 6.907 4.217 1.00 95.62 96 LYS A N 1
ATOM 786 C CA . LYS A 1 96 ? 14.852 8.246 4.605 1.00 95.62 96 LYS A CA 1
ATOM 787 C C . LYS A 1 96 ? 13.804 9.252 4.171 1.00 95.62 96 LYS A C 1
ATOM 789 O O . LYS A 1 96 ? 13.683 9.539 2.985 1.00 95.62 96 LYS A O 1
ATOM 794 N N . LEU A 1 97 ? 13.035 9.749 5.130 1.00 95.81 97 LEU A N 1
ATOM 795 C CA . LEU A 1 97 ? 11.964 10.699 4.865 1.00 95.81 97 LEU A CA 1
ATOM 796 C C . LEU A 1 97 ? 12.497 12.124 4.741 1.00 95.81 97 LEU A C 1
ATOM 798 O O . LEU A 1 97 ? 13.360 12.550 5.507 1.00 95.81 97 LEU A O 1
ATOM 802 N N . GLN A 1 98 ? 11.904 12.874 3.825 1.00 94.56 98 GLN A N 1
ATOM 803 C CA . GLN A 1 98 ? 12.143 14.294 3.625 1.00 94.56 98 GLN A CA 1
ATOM 804 C C . GLN A 1 98 ? 10.811 15.033 3.486 1.00 94.56 98 GLN A C 1
ATOM 806 O O . GLN A 1 98 ? 9.833 14.497 2.965 1.00 94.56 98 GLN A O 1
ATOM 811 N N . VAL A 1 99 ? 10.786 16.284 3.942 1.00 95.00 99 VAL A N 1
ATOM 812 C CA . VAL A 1 99 ? 9.684 17.210 3.667 1.00 95.00 99 VAL A CA 1
ATOM 813 C C . VAL A 1 99 ? 10.144 18.149 2.564 1.00 95.00 99 VAL A C 1
ATOM 815 O O . VAL A 1 99 ? 11.150 18.844 2.723 1.00 95.00 99 VAL A O 1
ATOM 818 N N . VAL A 1 100 ? 9.418 18.158 1.454 1.00 94.06 100 VAL A N 1
ATOM 819 C CA . VAL A 1 100 ? 9.682 19.010 0.292 1.00 94.06 100 VAL A CA 1
ATOM 820 C C . VAL A 1 100 ? 8.554 20.024 0.137 1.00 94.06 100 VAL A C 1
ATOM 822 O O . VAL A 1 100 ? 7.440 19.783 0.592 1.00 94.06 100 VAL A O 1
ATOM 825 N N . ASN A 1 101 ? 8.841 21.174 -0.473 1.00 93.12 101 ASN A N 1
ATOM 826 C CA . ASN A 1 101 ? 7.811 22.162 -0.786 1.00 93.12 101 ASN A CA 1
ATOM 827 C C . ASN A 1 101 ? 7.529 22.135 -2.288 1.00 93.12 101 ASN A C 1
ATOM 829 O O . ASN A 1 101 ? 8.458 22.315 -3.078 1.00 93.12 101 ASN A O 1
ATOM 833 N N . ILE A 1 102 ? 6.270 21.936 -2.662 1.00 92.50 102 ILE A N 1
ATOM 834 C CA . ILE A 1 102 ? 5.786 21.947 -4.047 1.00 92.50 102 ILE A CA 1
ATOM 835 C C . ILE A 1 102 ? 4.579 22.881 -4.064 1.00 92.50 102 ILE A C 1
ATOM 837 O O . ILE A 1 102 ? 3.717 22.766 -3.203 1.00 92.50 102 ILE A O 1
ATOM 841 N N . ASP A 1 103 ? 4.569 23.866 -4.963 1.00 92.62 103 ASP A N 1
ATOM 842 C CA . ASP A 1 103 ? 3.468 24.832 -5.120 1.00 92.62 103 ASP A CA 1
ATOM 843 C C . ASP A 1 103 ? 3.031 25.564 -3.830 1.00 92.62 103 ASP A C 1
ATOM 845 O O . ASP A 1 103 ? 1.878 25.937 -3.652 1.00 92.62 103 ASP A O 1
ATOM 849 N N . ASN A 1 104 ? 3.999 25.865 -2.953 1.00 91.31 104 ASN A N 1
ATOM 850 C CA . ASN A 1 104 ? 3.816 26.453 -1.611 1.00 91.31 104 ASN A CA 1
ATOM 851 C C . ASN A 1 104 ? 3.151 25.532 -0.574 1.00 91.31 104 ASN A C 1
ATOM 853 O O . ASN A 1 104 ? 2.833 25.982 0.528 1.00 91.31 104 ASN A O 1
ATOM 857 N N . GLU A 1 105 ? 3.023 24.248 -0.881 1.00 90.69 105 GLU A N 1
ATOM 858 C CA . GLU A 1 105 ? 2.518 23.217 0.017 1.00 90.69 105 GLU A CA 1
ATOM 859 C C . GLU A 1 105 ? 3.640 22.287 0.466 1.00 90.69 105 GLU A C 1
ATOM 861 O O . GLU A 1 105 ? 4.643 22.098 -0.228 1.00 90.69 105 GLU A O 1
ATOM 866 N N . LYS A 1 106 ? 3.484 21.712 1.660 1.00 92.12 106 LYS A N 1
ATOM 867 C CA . LYS A 1 106 ? 4.441 20.756 2.218 1.00 92.12 106 LYS A CA 1
ATOM 868 C C . LYS A 1 106 ? 4.032 19.345 1.835 1.00 92.12 106 LYS A C 1
ATOM 870 O O . LYS A 1 106 ? 2.945 18.905 2.184 1.00 92.12 106 LYS A O 1
ATOM 875 N N . TRP A 1 107 ? 4.966 18.622 1.243 1.00 93.56 107 TRP A N 1
ATOM 876 C CA . TRP A 1 107 ? 4.814 17.230 0.852 1.00 93.56 107 TRP A CA 1
ATOM 877 C C . TRP A 1 107 ? 5.818 16.363 1.593 1.00 93.56 107 TRP A C 1
ATOM 879 O O . TRP A 1 107 ? 6.949 16.781 1.856 1.00 93.56 107 TRP A O 1
ATOM 889 N N . VAL A 1 108 ? 5.417 15.137 1.912 1.00 95.56 108 VAL A N 1
ATOM 890 C CA . VAL A 1 108 ? 6.331 14.115 2.426 1.00 95.56 108 VAL A CA 1
ATOM 891 C C . VAL A 1 108 ? 6.806 13.261 1.260 1.00 95.56 108 VAL A C 1
ATOM 893 O O . VAL A 1 108 ? 6.031 12.899 0.384 1.00 95.56 108 VAL A O 1
ATOM 896 N N . SER A 1 109 ? 8.099 12.963 1.233 1.00 96.00 109 SER A N 1
ATOM 897 C CA . SER A 1 109 ? 8.748 12.164 0.197 1.00 96.00 109 SER A CA 1
ATOM 898 C C . SER A 1 109 ? 9.847 11.301 0.824 1.00 96.00 109 SER A C 1
ATOM 900 O O . SER A 1 109 ? 10.241 11.529 1.971 1.00 96.00 109 SER A O 1
ATOM 902 N N . ALA A 1 110 ? 10.345 10.307 0.092 1.00 96.62 110 ALA A N 1
ATOM 903 C CA . ALA A 1 110 ? 11.518 9.532 0.476 1.00 96.62 110 ALA A CA 1
ATOM 904 C C . ALA A 1 110 ? 12.721 9.916 -0.399 1.00 96.62 110 ALA A C 1
ATOM 906 O O . ALA A 1 110 ? 12.594 10.171 -1.597 1.00 96.62 110 ALA A O 1
ATOM 907 N N . GLU A 1 111 ? 13.910 9.990 0.197 1.00 95.62 111 GLU A N 1
ATOM 908 C CA . GLU A 1 111 ? 15.132 10.400 -0.496 1.00 95.62 111 GLU A CA 1
ATOM 909 C C . GLU A 1 111 ? 15.559 9.341 -1.528 1.00 95.62 111 GLU A C 1
ATOM 911 O O . GLU A 1 111 ? 16.203 8.343 -1.200 1.00 95.62 111 GLU A O 1
ATOM 916 N N . GLY A 1 112 ? 15.200 9.564 -2.795 1.00 95.62 112 GLY A N 1
ATOM 917 C CA . GLY A 1 112 ? 15.643 8.746 -3.929 1.00 95.62 112 GLY A CA 1
ATOM 918 C C . GLY A 1 112 ? 15.058 7.331 -3.978 1.00 95.62 112 GLY A C 1
ATOM 919 O O . GLY A 1 112 ? 15.592 6.481 -4.689 1.00 95.62 112 GLY A O 1
ATOM 920 N N . THR A 1 113 ? 13.986 7.079 -3.230 1.00 97.62 113 THR A N 1
ATOM 921 C CA . THR A 1 113 ? 13.261 5.802 -3.161 1.00 97.62 113 THR A CA 1
ATOM 922 C C . THR A 1 113 ? 11.758 6.064 -3.213 1.00 97.62 113 THR A C 1
ATOM 924 O O . THR A 1 113 ? 11.317 7.202 -3.028 1.00 97.62 113 THR A O 1
ATOM 927 N N . THR A 1 114 ? 10.960 5.033 -3.468 1.00 97.00 114 THR A N 1
ATOM 928 C CA . THR A 1 114 ? 9.516 5.076 -3.226 1.00 97.00 114 THR A CA 1
ATOM 929 C C . THR A 1 114 ? 9.221 5.343 -1.748 1.00 97.00 114 THR A C 1
ATOM 931 O O . THR A 1 114 ? 9.908 4.849 -0.855 1.00 97.00 114 THR A O 1
ATOM 934 N N . LEU A 1 115 ? 8.187 6.145 -1.479 1.00 97.69 115 LEU A N 1
ATOM 935 C CA . LEU A 1 115 ? 7.764 6.469 -0.112 1.00 97.69 115 LEU A CA 1
ATOM 936 C C . LEU A 1 115 ? 6.898 5.362 0.510 1.00 97.69 115 LEU A C 1
ATOM 938 O O . LEU A 1 115 ? 6.886 5.203 1.729 1.00 97.69 115 LEU A O 1
ATOM 942 N N . GLY A 1 116 ? 6.151 4.631 -0.322 1.00 97.19 116 GLY A N 1
ATOM 943 C CA . GLY A 1 116 ? 5.116 3.707 0.140 1.00 97.19 116 GLY A CA 1
ATOM 944 C C . GLY A 1 116 ? 3.948 4.428 0.825 1.00 97.19 116 GLY A C 1
ATOM 945 O O . GLY A 1 116 ? 3.389 3.913 1.789 1.00 97.19 116 GLY A O 1
ATOM 946 N N . ALA A 1 117 ? 3.610 5.650 0.398 1.00 97.19 117 ALA A N 1
ATOM 947 C CA . ALA A 1 117 ? 2.374 6.292 0.856 1.00 97.19 117 ALA A CA 1
ATOM 948 C C . ALA A 1 117 ? 1.152 5.455 0.443 1.00 97.19 117 ALA A C 1
ATOM 950 O O . ALA A 1 117 ? 0.257 5.253 1.261 1.00 97.19 117 ALA A O 1
ATOM 951 N N . ASP A 1 118 ? 1.210 4.886 -0.758 1.00 97.06 118 ASP A N 1
ATOM 952 C CA . ASP A 1 118 ? 0.392 3.767 -1.205 1.00 97.06 118 ASP A CA 1
ATOM 953 C C . ASP A 1 118 ? 0.958 2.425 -0.658 1.00 97.06 118 ASP A C 1
ATOM 955 O O . ASP A 1 118 ? 2.142 2.131 -0.856 1.00 97.06 118 ASP A O 1
ATOM 959 N N . ASN A 1 119 ? 0.243 1.645 0.167 1.00 97.62 119 ASN A N 1
ATOM 960 C CA . ASN A 1 119 ? -0.931 2.036 0.966 1.00 97.62 119 ASN A CA 1
ATOM 961 C C . ASN A 1 119 ? -0.604 2.297 2.441 1.00 97.62 119 ASN A C 1
ATOM 963 O O . ASN A 1 119 ? -1.427 2.135 3.346 1.00 97.62 119 ASN A O 1
ATOM 967 N N . GLY A 1 120 ? 0.623 2.755 2.709 1.00 98.00 120 GLY A N 1
ATOM 968 C CA . GLY A 1 120 ? 1.086 3.114 4.048 1.00 98.00 120 GLY A CA 1
ATOM 969 C C . GLY A 1 120 ? 0.197 4.135 4.767 1.00 98.00 120 GLY A C 1
ATOM 970 O O . GLY A 1 120 ? 0.022 4.040 5.981 1.00 98.00 120 GLY A O 1
ATOM 971 N N . VAL A 1 121 ? -0.423 5.069 4.044 1.00 97.62 121 VAL A N 1
ATOM 972 C CA . VAL A 1 121 ? -1.385 6.028 4.612 1.00 97.62 121 VAL A CA 1
ATOM 973 C C . VAL A 1 121 ? -2.629 5.308 5.146 1.00 97.62 121 VAL A C 1
ATOM 975 O O . VAL A 1 121 ? -3.030 5.558 6.286 1.00 97.62 121 VAL A O 1
ATOM 978 N N . GLY A 1 122 ? -3.184 4.357 4.388 1.00 98.19 122 GLY A N 1
ATOM 979 C CA . GLY A 1 122 ? -4.299 3.514 4.826 1.00 98.19 122 GLY A CA 1
ATOM 980 C C . GLY A 1 122 ? -3.955 2.706 6.079 1.00 98.19 122 GLY A C 1
ATOM 981 O O . GLY A 1 122 ? -4.721 2.697 7.047 1.00 98.19 122 GLY A O 1
ATOM 982 N N . ILE A 1 123 ? -2.756 2.114 6.129 1.00 98.69 123 ILE A N 1
ATOM 983 C CA . ILE A 1 123 ? -2.237 1.432 7.329 1.00 98.69 123 ILE A CA 1
ATOM 984 C C . ILE A 1 123 ? -2.238 2.373 8.544 1.00 98.69 123 ILE A C 1
ATOM 986 O O . ILE A 1 123 ? -2.712 2.000 9.623 1.00 98.69 123 ILE A O 1
ATOM 990 N N . CYS A 1 124 ? -1.729 3.598 8.384 1.00 98.44 124 CYS A N 1
ATOM 991 C CA . CYS A 1 124 ? -1.674 4.588 9.458 1.00 98.44 124 CYS A CA 1
ATOM 992 C C . CYS A 1 124 ? -3.064 5.015 9.931 1.00 98.44 124 CYS A C 1
ATOM 994 O O . CYS A 1 124 ? -3.275 5.112 11.140 1.00 98.44 124 CYS A O 1
ATOM 996 N N . TYR A 1 125 ? -4.030 5.196 9.026 1.00 98.12 125 TYR A N 1
ATOM 997 C CA . TYR A 1 125 ? -5.414 5.468 9.418 1.00 98.12 125 TYR A CA 1
ATOM 998 C C . TYR A 1 125 ? -5.989 4.360 10.298 1.00 98.12 125 TYR A C 1
ATOM 1000 O O . TYR A 1 125 ? -6.588 4.654 11.335 1.00 98.12 125 TYR A O 1
ATOM 1008 N N . LEU A 1 126 ? -5.769 3.093 9.940 1.00 98.62 126 LEU A N 1
ATOM 1009 C CA . LEU A 1 126 ? -6.277 1.965 10.719 1.00 98.62 126 LEU A CA 1
ATOM 1010 C C . LEU A 1 126 ? -5.574 1.823 12.077 1.00 98.62 126 LEU A C 1
ATOM 1012 O O . LEU A 1 126 ? -6.237 1.547 13.079 1.00 98.62 126 LEU A O 1
ATOM 1016 N N . LEU A 1 127 ? -4.264 2.078 12.152 1.00 98.69 127 LEU A N 1
ATOM 1017 C CA . LEU A 1 127 ? -3.522 2.130 13.418 1.00 98.69 127 LEU A CA 1
ATOM 1018 C C . LEU A 1 127 ? -4.027 3.250 14.339 1.00 98.69 127 LEU A C 1
ATOM 1020 O O . LEU A 1 127 ? -4.305 3.010 15.517 1.00 98.69 127 LEU A O 1
ATOM 1024 N N . THR A 1 128 ? -4.214 4.458 13.803 1.00 98.50 128 THR A N 1
ATOM 1025 C CA . THR A 1 128 ? -4.766 5.589 14.558 1.00 98.50 128 THR A CA 1
ATOM 1026 C C . THR A 1 128 ? -6.197 5.317 15.014 1.00 98.50 128 THR A C 1
ATOM 1028 O O . THR A 1 128 ? -6.533 5.608 16.163 1.00 98.50 128 THR A O 1
ATOM 1031 N N . LEU A 1 129 ? -7.033 4.716 14.162 1.00 98.06 129 LEU A N 1
ATOM 1032 C CA . LEU A 1 129 ? -8.395 4.319 14.513 1.00 98.06 129 LEU A CA 1
ATOM 1033 C C . LEU A 1 129 ? -8.399 3.340 15.695 1.00 98.06 129 LEU A C 1
ATOM 1035 O O . LEU A 1 129 ? -9.114 3.566 16.671 1.00 98.06 129 LEU A O 1
ATOM 1039 N N . MET A 1 130 ? -7.569 2.292 15.639 1.00 98.25 130 MET A N 1
ATOM 1040 C CA . MET A 1 130 ? -7.418 1.329 16.735 1.00 98.25 130 MET A CA 1
ATOM 1041 C C . MET A 1 130 ? -7.014 2.017 18.040 1.00 98.25 130 MET A C 1
ATOM 1043 O O . MET A 1 130 ? -7.655 1.800 19.072 1.00 98.25 130 MET A O 1
ATOM 1047 N N . GLN A 1 131 ? -5.997 2.880 17.997 1.00 98.12 131 GLN A N 1
ATOM 1048 C CA . GLN A 1 131 ? -5.530 3.603 19.178 1.00 98.12 131 GLN A CA 1
ATOM 1049 C C . GLN A 1 131 ? -6.620 4.500 19.772 1.00 98.12 131 GLN A C 1
ATOM 1051 O O . GLN A 1 131 ? -6.838 4.468 20.983 1.00 98.12 131 GLN A O 1
ATOM 1056 N N . LYS A 1 132 ? -7.333 5.268 18.940 1.00 97.50 132 LYS A N 1
ATOM 1057 C CA . LYS A 1 132 ? -8.374 6.195 19.406 1.00 97.50 132 LYS A CA 1
ATOM 1058 C C . LYS A 1 132 ? -9.623 5.490 19.935 1.00 97.50 132 LYS A C 1
ATOM 1060 O O . LYS A 1 132 ? -10.282 5.999 20.841 1.00 97.50 132 LYS A O 1
ATOM 1065 N N . ILE A 1 133 ? -9.948 4.305 19.417 1.00 96.50 133 ILE A N 1
ATOM 1066 C CA . ILE A 1 133 ? -10.999 3.456 19.995 1.00 96.50 133 ILE A CA 1
ATOM 1067 C C . ILE A 1 133 ? -10.545 2.914 21.355 1.00 96.50 133 ILE A C 1
ATOM 1069 O O . ILE A 1 133 ? -11.294 2.978 22.330 1.00 96.50 133 ILE A O 1
ATOM 1073 N N . HIS A 1 134 ? -9.303 2.432 21.451 1.00 95.94 134 HIS A N 1
ATOM 1074 C CA . HIS A 1 134 ? -8.734 1.937 22.704 1.00 95.94 134 HIS A CA 1
ATOM 1075 C C . HIS A 1 134 ? -8.690 3.019 23.798 1.00 95.94 134 HIS A C 1
ATOM 1077 O O . HIS A 1 134 ? -9.077 2.757 24.940 1.00 95.94 134 HIS A O 1
ATOM 1083 N N . SER A 1 135 ? -8.292 4.250 23.453 1.00 96.81 135 SER A N 1
ATOM 1084 C CA . SER A 1 135 ? -8.255 5.398 24.373 1.00 96.81 135 SER A CA 1
ATOM 1085 C C . SER A 1 135 ? -9.635 5.983 24.700 1.00 96.81 135 SER A C 1
ATOM 1087 O O . SER A 1 135 ? -9.737 6.866 25.553 1.00 96.81 135 SER A O 1
ATOM 1089 N N . ARG A 1 136 ? -10.709 5.462 24.086 1.00 95.00 136 ARG A N 1
ATOM 1090 C CA . ARG A 1 136 ? -12.100 5.938 24.207 1.00 95.00 136 ARG A CA 1
ATOM 1091 C C . ARG A 1 136 ? -12.332 7.355 23.673 1.00 95.00 136 ARG A C 1
ATOM 1093 O O . ARG A 1 136 ? -13.343 7.967 24.010 1.00 95.00 136 ARG A O 1
ATOM 1100 N N . GLU A 1 137 ? -11.435 7.865 22.834 1.00 96.38 137 GLU A N 1
ATOM 1101 C CA . GLU A 1 137 ? -11.647 9.114 22.095 1.00 96.38 137 GLU A CA 1
ATOM 1102 C C . GLU A 1 137 ? -12.666 8.936 20.965 1.00 96.38 137 GLU A C 1
ATOM 1104 O O . GLU A 1 137 ? -13.430 9.852 20.670 1.00 96.38 137 GLU A O 1
ATOM 1109 N N . LEU A 1 138 ? -12.704 7.745 20.359 1.00 95.06 138 LEU A N 1
ATOM 1110 C CA . LEU A 1 138 ? -13.699 7.359 19.361 1.00 95.06 138 LEU A CA 1
ATOM 1111 C C . LEU A 1 138 ? -14.551 6.194 19.867 1.00 95.06 138 LEU A C 1
ATOM 1113 O O . LEU A 1 138 ? -14.045 5.222 20.424 1.00 95.06 138 LEU A O 1
ATOM 1117 N N . ASN A 1 139 ? -15.861 6.276 19.637 1.00 91.50 139 ASN A N 1
ATOM 1118 C CA . ASN A 1 139 ? -16.805 5.206 19.935 1.00 91.50 139 ASN A CA 1
ATOM 1119 C C . ASN A 1 139 ? -17.858 5.128 18.830 1.00 91.50 139 ASN A C 1
ATOM 1121 O O . ASN A 1 139 ? -18.534 6.111 18.540 1.00 91.50 139 ASN A O 1
ATOM 1125 N N . PHE A 1 140 ? -18.000 3.941 18.247 1.00 91.19 140 PHE A N 1
ATOM 1126 C CA . PHE A 1 140 ? -18.902 3.692 17.129 1.00 91.19 140 PHE A CA 1
ATOM 1127 C C . PHE A 1 140 ? -20.162 2.896 17.514 1.00 91.19 140 PHE A C 1
ATOM 1129 O O . PHE A 1 140 ? -20.982 2.610 16.645 1.00 91.19 140 PHE A O 1
ATOM 1136 N N . GLY A 1 141 ? -20.340 2.558 18.800 1.00 88.44 141 GLY A N 1
ATOM 1137 C CA . GLY A 1 141 ? -21.566 1.986 19.371 1.00 88.44 141 GLY A CA 1
ATOM 1138 C C . GLY A 1 141 ? -22.044 0.699 18.690 1.00 88.44 141 GLY A C 1
ATOM 1139 O O . GLY A 1 141 ? -21.668 -0.413 19.078 1.00 88.44 141 GLY A O 1
ATOM 1140 N N . SER A 1 142 ? -22.913 0.863 17.695 1.00 89.81 142 SER A N 1
ATOM 1141 C CA . SER A 1 142 ? -23.537 -0.186 16.880 1.00 89.81 142 SER A CA 1
ATOM 1142 C C . SER A 1 142 ? -22.673 -0.703 15.726 1.00 89.81 142 SER A C 1
ATOM 1144 O O . SER A 1 142 ? -22.981 -1.763 15.174 1.00 89.81 142 SER A O 1
ATOM 1146 N N . LEU A 1 143 ? -21.580 -0.024 15.376 1.00 91.81 143 LEU A N 1
ATOM 1147 C CA . LEU A 1 143 ? -20.651 -0.480 14.340 1.00 91.81 143 LEU A CA 1
ATOM 1148 C C . LEU A 1 143 ? -19.472 -1.249 14.939 1.00 91.81 143 LEU A C 1
ATOM 1150 O O . LEU A 1 143 ? -18.854 -0.829 15.916 1.00 91.81 143 LEU A O 1
ATOM 1154 N N . GLY A 1 144 ? -19.169 -2.384 14.319 1.00 93.50 144 GLY A N 1
ATOM 1155 C CA . GLY A 1 144 ? -17.936 -3.136 14.496 1.00 93.50 144 GLY A CA 1
ATOM 1156 C C . GLY A 1 144 ? -17.150 -3.140 13.192 1.00 93.50 144 GLY A C 1
ATOM 1157 O O . GLY A 1 144 ? -17.721 -2.951 12.114 1.00 93.50 144 GLY A O 1
ATOM 1158 N N . PHE A 1 145 ? -15.850 -3.382 13.294 1.00 95.50 145 PHE A N 1
ATOM 1159 C CA . PHE A 1 145 ? -14.950 -3.342 12.151 1.00 95.50 145 PHE A CA 1
ATOM 1160 C C . PHE A 1 145 ? -14.138 -4.623 12.046 1.00 95.50 145 PHE A C 1
ATOM 1162 O O . PHE A 1 145 ? -13.605 -5.099 13.047 1.00 95.50 145 PHE A O 1
ATOM 1169 N N . ASP A 1 146 ? -14.013 -5.129 10.825 1.00 97.06 146 ASP A N 1
ATOM 1170 C CA . ASP A 1 146 ? -12.922 -6.024 10.459 1.00 97.06 146 ASP A CA 1
ATOM 1171 C C . ASP A 1 146 ? -11.898 -5.173 9.700 1.00 97.06 146 ASP A C 1
ATOM 1173 O O . ASP A 1 146 ? -12.164 -4.700 8.596 1.00 97.06 146 ASP A O 1
ATOM 1177 N N . LEU A 1 147 ? -10.750 -4.916 10.320 1.00 98.19 147 LEU A N 1
ATOM 1178 C CA . LEU A 1 147 ? -9.652 -4.193 9.686 1.00 98.19 147 LEU A CA 1
ATOM 1179 C C . LEU A 1 147 ? -8.808 -5.209 8.924 1.00 98.19 147 LEU A C 1
ATOM 1181 O O . LEU A 1 147 ? -8.109 -6.011 9.546 1.00 98.19 147 LEU A O 1
ATOM 1185 N N . LEU A 1 148 ? -8.938 -5.221 7.602 1.00 98.56 148 LEU A N 1
ATOM 1186 C CA . LEU A 1 148 ? -8.295 -6.183 6.719 1.00 98.56 148 LEU A CA 1
ATOM 1187 C C . LEU A 1 148 ? -7.020 -5.582 6.122 1.00 98.56 148 LEU A C 1
ATOM 1189 O O . LEU A 1 148 ? -7.051 -4.575 5.426 1.00 98.56 148 LEU A O 1
ATOM 1193 N N . PHE A 1 149 ? -5.909 -6.256 6.362 1.00 98.69 149 PHE A N 1
ATOM 1194 C CA . PHE A 1 149 ? -4.583 -5.916 5.878 1.00 98.69 149 PHE A CA 1
ATOM 1195 C C . PHE A 1 149 ? -4.148 -7.000 4.891 1.00 98.69 149 PHE A C 1
ATOM 1197 O O . PHE A 1 149 ? -3.805 -8.115 5.302 1.00 98.69 149 PHE A O 1
ATOM 1204 N N . THR A 1 150 ? -4.216 -6.702 3.596 1.00 98.44 150 THR A N 1
ATOM 1205 C CA . THR A 1 150 ? -3.843 -7.652 2.540 1.00 98.44 150 THR A CA 1
ATOM 1206 C C . THR A 1 150 ? -2.360 -7.586 2.216 1.00 98.44 150 THR A C 1
ATOM 1208 O O . THR A 1 150 ? -1.729 -6.550 2.403 1.00 98.44 150 THR A O 1
ATOM 1211 N N . VAL A 1 151 ? -1.812 -8.694 1.724 1.00 97.69 151 VAL A N 1
ATOM 1212 C CA . VAL A 1 151 ? -0.426 -8.775 1.240 1.00 97.69 151 VAL A CA 1
ATOM 1213 C C . VAL A 1 151 ? -0.365 -8.827 -0.282 1.00 97.69 151 VAL A C 1
ATOM 1215 O O . VAL A 1 151 ? -1.301 -9.321 -0.923 1.00 97.69 151 VAL A O 1
ATOM 1218 N N . ASP A 1 152 ? 0.783 -8.429 -0.820 1.00 93.44 152 ASP A N 1
ATOM 1219 C CA . ASP A 1 152 ? 1.191 -8.658 -2.199 1.00 93.44 152 ASP A CA 1
ATOM 1220 C C . ASP A 1 152 ? 0.175 -8.134 -3.233 1.00 93.44 152 ASP A C 1
ATOM 1222 O O . ASP A 1 152 ? -0.285 -8.868 -4.120 1.00 93.44 152 ASP A O 1
ATOM 1226 N N . GLU A 1 153 ? -0.238 -6.875 -3.057 1.00 95.06 153 GLU A N 1
ATOM 1227 C CA . GLU A 1 153 ? -1.089 -6.137 -3.998 1.00 95.06 153 GLU A CA 1
ATOM 1228 C C . GLU A 1 153 ? -0.309 -5.883 -5.297 1.00 95.06 153 GLU A C 1
ATOM 1230 O O . GLU A 1 153 ? -0.710 -6.343 -6.377 1.00 95.06 153 GLU A O 1
ATOM 1235 N N . GLU A 1 154 ? 0.891 -5.324 -5.150 1.00 90.62 154 GLU A N 1
ATOM 1236 C CA . GLU A 1 154 ? 1.660 -4.712 -6.237 1.00 90.62 154 GLU A CA 1
ATOM 1237 C C . GLU A 1 154 ? 2.229 -5.752 -7.219 1.00 90.62 154 GLU A C 1
ATOM 1239 O O . GLU A 1 154 ? 2.489 -5.462 -8.391 1.00 90.62 154 GLU A O 1
ATOM 1244 N N . MET A 1 155 ? 2.406 -7.005 -6.770 1.00 85.88 155 MET A N 1
ATOM 12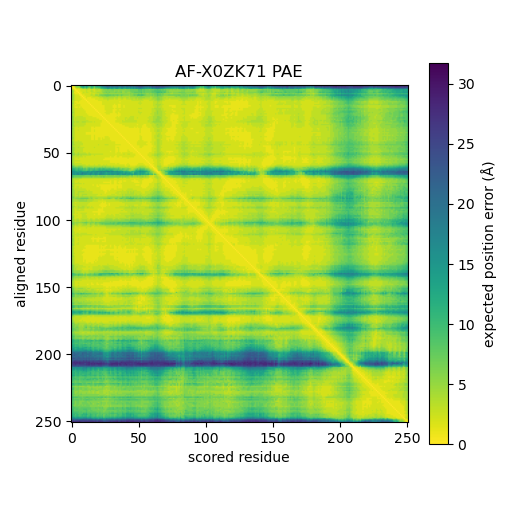45 C CA . MET A 1 155 ? 2.859 -8.129 -7.609 1.00 85.88 155 MET A CA 1
ATOM 1246 C C . MET A 1 155 ? 1.728 -9.107 -7.952 1.00 85.88 155 MET A C 1
ATOM 1248 O O . MET A 1 155 ? 1.953 -10.303 -8.195 1.00 85.88 155 MET A O 1
ATOM 1252 N N . GLY A 1 156 ? 0.501 -8.590 -8.049 1.00 84.94 156 GLY A N 1
ATOM 1253 C CA . GLY A 1 156 ? -0.618 -9.278 -8.688 1.00 84.94 156 GLY A CA 1
ATOM 1254 C C . GLY A 1 156 ? -1.741 -9.695 -7.748 1.00 84.94 156 GLY A C 1
ATOM 1255 O O . GLY A 1 156 ? -2.384 -10.719 -8.006 1.00 84.94 156 GLY A O 1
ATOM 12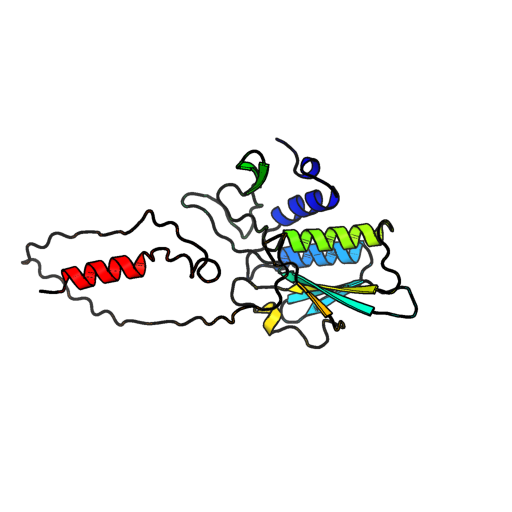56 N N . LEU A 1 157 ? -2.002 -8.910 -6.701 1.00 91.00 157 LEU A N 1
ATOM 1257 C CA . LEU A 1 157 ? -3.162 -9.050 -5.816 1.00 91.00 157 LEU A CA 1
ATOM 1258 C C . LEU A 1 157 ? -3.238 -10.421 -5.122 1.00 91.00 157 LEU A C 1
ATOM 1260 O O . LEU A 1 157 ? -4.332 -10.956 -4.897 1.00 91.00 157 LEU A O 1
ATOM 1264 N N . LYS A 1 158 ? -2.093 -11.052 -4.827 1.00 91.69 158 LYS A N 1
ATOM 1265 C CA . LYS A 1 158 ? -2.068 -12.469 -4.423 1.00 91.69 158 LYS A CA 1
ATOM 1266 C C . LYS A 1 158 ? -2.783 -12.691 -3.092 1.00 91.69 158 LYS A C 1
ATOM 1268 O O . LYS A 1 158 ? -3.489 -13.697 -2.966 1.00 91.69 158 LYS A O 1
ATOM 1273 N N . GLY A 1 159 ? -2.649 -11.766 -2.138 1.00 94.62 159 GLY A N 1
ATOM 1274 C CA . GLY A 1 159 ? -3.365 -11.813 -0.863 1.00 94.62 159 GLY A CA 1
ATOM 1275 C C . GLY A 1 159 ? -4.879 -11.741 -1.053 1.00 94.62 159 GLY A C 1
ATOM 1276 O O . GLY A 1 159 ? -5.603 -12.606 -0.557 1.00 94.62 159 GLY A O 1
ATOM 1277 N N . ALA A 1 160 ? -5.360 -10.784 -1.850 1.00 94.44 160 ALA A N 1
ATOM 1278 C CA . ALA A 1 160 ? -6.787 -10.603 -2.117 1.00 94.44 160 ALA A CA 1
ATOM 1279 C C . ALA A 1 160 ? -7.416 -11.817 -2.830 1.00 94.44 160 ALA A C 1
ATOM 1281 O O . ALA A 1 160 ? -8.486 -12.281 -2.437 1.00 94.44 160 ALA A O 1
ATOM 1282 N N . PHE A 1 161 ? -6.741 -12.390 -3.834 1.00 93.62 161 PHE A N 1
ATOM 1283 C CA . PHE A 1 161 ? -7.240 -13.571 -4.553 1.00 93.62 161 PHE A CA 1
ATOM 1284 C C . PHE A 1 161 ? -7.310 -14.842 -3.698 1.00 93.62 161 PHE A C 1
ATOM 1286 O O . PHE A 1 161 ? -8.055 -15.765 -4.038 1.00 93.62 161 PHE A O 1
ATOM 1293 N N . ARG A 1 162 ? -6.507 -14.926 -2.632 1.00 95.62 162 ARG A N 1
ATOM 1294 C CA . ARG A 1 162 ? -6.347 -16.129 -1.801 1.00 95.62 162 ARG A CA 1
ATOM 1295 C C . ARG A 1 162 ? -6.916 -15.976 -0.396 1.00 95.62 162 ARG A C 1
ATOM 1297 O O . ARG A 1 162 ? -6.638 -16.825 0.444 1.00 95.62 162 ARG A O 1
ATOM 1304 N N . ILE A 1 163 ? -7.696 -14.924 -0.155 1.00 95.44 163 ILE A N 1
ATOM 1305 C CA . ILE A 1 163 ? -8.293 -14.675 1.152 1.00 95.44 163 ILE A CA 1
ATOM 1306 C C . ILE A 1 163 ? -9.135 -15.873 1.608 1.00 95.44 163 ILE A C 1
ATOM 1308 O O . ILE A 1 163 ? -9.970 -16.399 0.860 1.00 95.44 163 ILE A O 1
ATOM 1312 N N . ASP A 1 164 ? -8.918 -16.310 2.849 1.00 96.19 164 ASP A N 1
ATOM 1313 C CA . ASP A 1 164 ? -9.727 -17.378 3.432 1.00 96.19 164 ASP A CA 1
ATOM 1314 C C . ASP A 1 164 ? -11.181 -16.899 3.592 1.00 96.19 164 ASP A C 1
ATOM 1316 O O . ASP A 1 164 ? -11.451 -15.812 4.106 1.00 96.19 164 ASP A O 1
ATOM 1320 N N . LYS A 1 165 ? -12.143 -17.736 3.181 1.00 90.12 165 LYS A N 1
ATOM 1321 C CA . LYS A 1 165 ? -13.578 -17.382 3.141 1.00 90.12 165 LYS A CA 1
ATOM 1322 C C . LYS A 1 165 ? -14.144 -16.908 4.481 1.00 90.12 165 LYS A C 1
ATOM 1324 O O . LYS A 1 165 ? -15.071 -16.108 4.490 1.00 90.12 165 LYS A O 1
ATOM 1329 N N . ASP A 1 166 ? -13.587 -17.407 5.579 1.00 92.31 166 ASP A N 1
ATOM 1330 C CA . ASP A 1 166 ? -14.053 -17.132 6.938 1.00 92.31 166 ASP A CA 1
ATOM 1331 C C . ASP A 1 166 ? -13.199 -16.066 7.654 1.00 92.31 166 ASP A C 1
ATOM 1333 O O . ASP A 1 166 ? -13.371 -15.840 8.854 1.00 92.31 166 ASP A O 1
ATOM 1337 N N . LEU A 1 167 ? -12.258 -15.414 6.953 1.00 94.38 167 LEU A N 1
ATOM 1338 C CA . LEU A 1 167 ? -11.378 -14.413 7.562 1.00 94.38 167 LEU A CA 1
ATOM 1339 C C . LEU A 1 167 ? -12.156 -13.156 7.985 1.00 94.38 167 LEU A C 1
ATOM 1341 O O . LEU A 1 167 ? -11.972 -12.661 9.101 1.00 94.38 167 LEU A O 1
ATOM 1345 N N . ILE A 1 168 ? -13.051 -12.676 7.118 1.00 92.31 168 ILE A N 1
ATOM 1346 C CA . ILE A 1 168 ? -13.868 -11.472 7.323 1.00 92.31 168 ILE A CA 1
ATOM 1347 C C . ILE A 1 168 ? -15.355 -11.816 7.459 1.00 92.31 168 ILE A C 1
ATOM 1349 O O . ILE A 1 168 ? -15.842 -12.803 6.917 1.00 92.31 168 ILE A O 1
ATOM 1353 N N . ASN A 1 169 ? -16.095 -10.982 8.185 1.00 81.75 169 ASN A N 1
ATOM 1354 C CA . ASN A 1 169 ? -17.510 -11.175 8.499 1.00 81.75 169 ASN A CA 1
ATOM 1355 C C . ASN A 1 169 ? -18.294 -9.852 8.367 1.00 81.75 169 ASN A C 1
ATOM 1357 O O . ASN A 1 169 ? -19.129 -9.511 9.208 1.00 81.75 169 ASN A O 1
ATOM 1361 N N . GLY A 1 170 ? -17.998 -9.074 7.324 1.00 82.38 170 GLY A N 1
ATOM 1362 C CA . GLY A 1 170 ? -18.698 -7.836 6.978 1.00 82.38 170 GLY A CA 1
ATOM 1363 C C . GLY A 1 170 ? -19.358 -7.919 5.601 1.00 82.38 170 GLY A C 1
ATOM 1364 O O . GLY A 1 170 ? -18.887 -8.635 4.724 1.00 82.38 170 GLY A O 1
ATOM 1365 N N . ASN A 1 171 ? -20.447 -7.168 5.413 1.00 85.19 171 ASN A N 1
ATOM 1366 C CA . ASN A 1 171 ? -21.194 -7.127 4.143 1.00 85.19 171 ASN A CA 1
ATOM 1367 C C . ASN A 1 171 ? -20.855 -5.904 3.278 1.00 85.19 171 ASN A C 1
ATOM 1369 O O . ASN A 1 171 ? -21.281 -5.833 2.130 1.00 85.19 171 ASN A O 1
ATOM 1373 N N . ASN A 1 172 ? -20.132 -4.933 3.835 1.00 92.75 172 ASN A N 1
ATOM 1374 C CA . ASN A 1 172 ? -19.702 -3.720 3.148 1.00 92.75 172 ASN A CA 1
ATOM 1375 C C . ASN A 1 172 ? -18.204 -3.545 3.380 1.00 92.75 172 ASN A C 1
ATOM 1377 O O . ASN A 1 172 ? -17.737 -3.773 4.500 1.00 92.75 172 ASN A O 1
ATOM 1381 N N . LEU A 1 173 ? -17.486 -3.122 2.344 1.00 95.88 173 LEU A N 1
ATOM 1382 C CA . LEU A 1 173 ? -16.050 -2.884 2.384 1.00 95.88 173 LEU A CA 1
ATOM 1383 C C . LEU A 1 173 ? -15.757 -1.452 1.941 1.00 95.88 173 LEU A C 1
ATOM 1385 O O . LEU A 1 173 ? -16.289 -0.998 0.930 1.00 95.88 173 LEU A O 1
ATOM 1389 N N . ILE A 1 174 ? -14.909 -0.768 2.702 1.00 97.12 174 ILE A N 1
ATOM 1390 C CA . ILE A 1 174 ? -14.296 0.503 2.327 1.00 97.12 174 ILE A CA 1
ATOM 1391 C C . ILE A 1 174 ? -12.806 0.225 2.153 1.00 97.12 174 ILE A C 1
ATOM 1393 O O . ILE A 1 174 ? -12.113 -0.118 3.111 1.00 97.12 174 ILE A O 1
ATOM 1397 N N . ASN A 1 175 ? -12.342 0.324 0.915 1.00 97.31 175 ASN A N 1
ATOM 1398 C CA . ASN A 1 175 ? -10.932 0.239 0.571 1.00 97.31 175 ASN A CA 1
ATOM 1399 C C . ASN A 1 175 ? -10.304 1.634 0.739 1.00 97.31 175 ASN A C 1
ATOM 1401 O O . ASN A 1 175 ? -10.947 2.640 0.438 1.00 97.31 175 ASN A O 1
ATOM 1405 N N . LEU A 1 176 ? -9.086 1.683 1.276 1.00 97.12 176 LEU A N 1
ATOM 1406 C CA . LEU A 1 176 ? -8.359 2.916 1.597 1.00 97.12 176 LEU A CA 1
ATOM 1407 C C . LEU A 1 176 ? -7.230 3.203 0.596 1.00 97.12 176 LEU A C 1
ATOM 1409 O O . LEU A 1 176 ? -6.250 3.849 0.951 1.00 97.12 176 LEU A O 1
ATOM 1413 N N . ASP A 1 177 ? -7.376 2.708 -0.632 1.00 96.25 177 ASP A N 1
ATOM 1414 C CA . ASP A 1 177 ? -6.340 2.645 -1.673 1.00 96.25 177 ASP A CA 1
ATOM 1415 C C . ASP A 1 177 ? -6.560 3.633 -2.821 1.00 96.25 177 ASP A C 1
ATOM 1417 O O . ASP A 1 177 ? -5.914 3.581 -3.860 1.00 96.25 177 ASP A O 1
ATOM 1421 N N . ALA A 1 178 ? -7.516 4.545 -2.651 1.00 93.50 178 ALA A N 1
ATOM 1422 C CA . ALA A 1 178 ? -7.682 5.663 -3.562 1.00 93.50 178 ALA A CA 1
ATOM 1423 C C . ALA A 1 178 ? -6.660 6.762 -3.230 1.00 93.50 178 ALA A C 1
ATOM 1425 O O . ALA A 1 178 ? -6.544 7.180 -2.079 1.00 93.50 178 ALA A O 1
ATOM 1426 N N . GLU A 1 179 ? -5.968 7.263 -4.253 1.00 91.00 179 GLU A N 1
ATOM 1427 C CA . GLU A 1 179 ? -4.944 8.313 -4.124 1.00 91.00 179 GLU A CA 1
ATOM 1428 C C . GLU A 1 179 ? -5.470 9.736 -4.405 1.00 91.00 179 GLU A C 1
ATOM 1430 O O . GLU A 1 179 ? -4.695 10.690 -4.433 1.00 91.00 179 GLU A O 1
ATOM 1435 N N . ASP A 1 180 ? -6.776 9.888 -4.636 1.00 88.50 180 ASP A N 1
ATOM 1436 C CA . ASP A 1 180 ? -7.436 11.170 -4.910 1.00 88.50 180 ASP A CA 1
ATOM 1437 C C . ASP A 1 180 ? -8.440 11.484 -3.791 1.00 88.50 180 ASP A C 1
ATOM 1439 O O . ASP A 1 180 ? -9.380 10.720 -3.554 1.00 88.50 180 ASP A O 1
ATOM 1443 N N . GLU A 1 181 ? -8.222 12.596 -3.084 1.00 86.31 181 GLU A N 1
ATOM 1444 C CA . GLU A 1 181 ? -9.015 12.995 -1.914 1.00 86.31 181 GLU A CA 1
ATOM 1445 C C . GLU A 1 181 ? -10.456 13.399 -2.254 1.00 86.31 181 GLU A C 1
ATOM 1447 O O . GLU A 1 181 ? -11.346 13.279 -1.408 1.00 86.31 181 GLU A O 1
ATOM 1452 N N . ASP A 1 182 ? -10.707 13.818 -3.496 1.00 90.62 182 ASP A N 1
ATOM 1453 C CA . ASP A 1 182 ? -12.007 14.314 -3.953 1.00 90.62 182 ASP A CA 1
ATOM 1454 C C . ASP A 1 182 ? -12.817 13.246 -4.713 1.00 90.62 182 ASP A C 1
ATOM 1456 O O . ASP A 1 182 ? -13.866 13.537 -5.304 1.00 90.62 182 ASP A O 1
ATOM 1460 N N . ALA A 1 183 ? -12.367 11.986 -4.692 1.00 90.25 183 ALA A N 1
ATOM 1461 C CA . ALA A 1 183 ? -12.969 10.902 -5.458 1.00 90.25 183 ALA A CA 1
ATOM 1462 C C . ALA A 1 183 ? -13.348 9.678 -4.610 1.00 90.25 183 ALA A C 1
ATOM 1464 O O . ALA A 1 183 ? -12.655 9.257 -3.690 1.00 90.25 183 ALA A O 1
ATOM 1465 N N . VAL A 1 184 ? -14.458 9.036 -4.991 1.00 93.50 184 VAL A N 1
ATOM 1466 C CA . VAL A 1 184 ? -14.836 7.698 -4.512 1.00 93.50 184 VAL A CA 1
ATOM 1467 C C . VAL A 1 184 ? -14.813 6.746 -5.697 1.00 93.50 184 VAL A C 1
ATOM 1469 O O . VAL A 1 184 ? -15.584 6.898 -6.649 1.00 93.50 184 VAL A O 1
ATOM 1472 N N . ILE A 1 185 ? -13.949 5.735 -5.630 1.00 93.56 185 ILE A N 1
ATOM 1473 C CA . ILE A 1 185 ? -13.814 4.735 -6.688 1.00 93.56 185 ILE A CA 1
ATOM 1474 C C . ILE A 1 185 ? -14.848 3.625 -6.478 1.00 93.56 185 ILE A C 1
ATOM 1476 O O . ILE A 1 185 ? -14.810 2.892 -5.495 1.00 93.56 185 ILE A O 1
ATOM 1480 N N . ILE A 1 186 ? -15.788 3.498 -7.419 1.00 95.12 186 ILE A N 1
ATOM 1481 C CA . ILE A 1 186 ? -16.864 2.485 -7.384 1.00 95.12 186 ILE A CA 1
ATOM 1482 C C . ILE A 1 186 ? -16.661 1.343 -8.391 1.00 95.12 186 ILE A C 1
ATOM 1484 O O . ILE A 1 186 ? -17.528 0.485 -8.554 1.00 95.12 186 ILE A O 1
ATOM 1488 N N . GLY A 1 187 ? -15.534 1.341 -9.099 1.00 93.81 187 GLY A N 1
ATOM 1489 C CA . GLY A 1 187 ? -15.182 0.313 -10.069 1.00 93.81 187 GLY A CA 1
ATOM 1490 C C . GLY A 1 187 ? -13.768 0.504 -10.604 1.00 93.81 187 GLY A C 1
ATOM 1491 O O . GLY A 1 187 ? -13.256 1.620 -10.635 1.00 93.81 187 GLY A O 1
ATOM 1492 N N . CYS A 1 188 ? -13.148 -0.589 -11.038 1.00 92.88 188 CYS A N 1
ATOM 1493 C CA . CYS A 1 188 ? -11.794 -0.604 -11.581 1.00 92.88 188 CYS A CA 1
ATOM 1494 C C . CYS A 1 188 ? -11.700 -1.521 -12.811 1.00 92.88 188 CYS A C 1
ATOM 1496 O O . CYS A 1 188 ? -12.611 -2.300 -13.113 1.00 92.88 188 CYS A O 1
ATOM 1498 N N . ALA A 1 189 ? -10.597 -1.407 -13.551 1.00 93.19 189 ALA A N 1
ATOM 1499 C CA . ALA A 1 189 ? -10.279 -2.315 -14.646 1.00 93.19 189 ALA A CA 1
ATOM 1500 C C . ALA A 1 189 ? -9.637 -3.609 -14.113 1.00 93.19 189 ALA A C 1
ATOM 1502 O O . ALA A 1 189 ? -8.915 -3.591 -13.123 1.00 93.19 189 ALA A O 1
ATOM 1503 N N . GLY A 1 190 ? -9.855 -4.732 -14.804 1.00 90.69 190 GLY A N 1
ATOM 1504 C CA . GLY A 1 190 ? -9.081 -5.954 -14.564 1.00 90.69 190 GLY A CA 1
ATOM 1505 C C . GLY A 1 190 ? -7.683 -5.887 -15.193 1.00 90.69 190 GLY A C 1
ATOM 1506 O O . GLY A 1 190 ? -7.457 -5.131 -16.138 1.00 90.69 190 GLY A O 1
ATOM 1507 N N . GLY A 1 191 ? -6.760 -6.726 -14.716 1.00 86.25 191 GLY A N 1
ATOM 1508 C CA . GLY A 1 191 ? -5.384 -6.813 -15.219 1.00 86.25 191 GLY A CA 1
ATOM 1509 C C . GLY A 1 191 ? -5.023 -8.195 -15.771 1.00 86.25 191 GLY A C 1
ATOM 1510 O O . GLY A 1 191 ? -5.557 -9.218 -15.341 1.00 86.25 191 GLY A O 1
ATOM 1511 N N . ARG A 1 192 ? -4.095 -8.241 -16.737 1.00 86.44 192 ARG A N 1
ATOM 1512 C CA . ARG A 1 192 ? -3.468 -9.486 -17.209 1.00 86.44 192 ARG A CA 1
ATOM 1513 C C . ARG A 1 192 ? -2.054 -9.228 -17.716 1.00 86.44 192 ARG A C 1
ATOM 1515 O O . ARG A 1 192 ? -1.856 -8.426 -18.624 1.00 86.44 192 ARG A O 1
ATOM 1522 N N . VAL A 1 193 ? -1.097 -10.006 -17.221 1.00 85.56 193 VAL A N 1
ATOM 1523 C CA . VAL A 1 193 ? 0.275 -10.022 -17.745 1.00 85.56 193 VAL A CA 1
ATOM 1524 C C . VAL A 1 193 ? 0.367 -10.987 -18.932 1.00 85.56 193 VAL A C 1
ATOM 1526 O O . VAL A 1 193 ? -0.158 -12.101 -18.886 1.00 85.56 193 VAL A O 1
ATOM 1529 N N . SER A 1 194 ? 1.018 -10.555 -20.015 1.00 89.94 194 SER A N 1
ATOM 1530 C CA . SER A 1 194 ? 1.274 -11.373 -21.209 1.00 89.94 194 SER A CA 1
ATOM 1531 C C . SER A 1 194 ? 2.759 -11.355 -21.550 1.00 89.94 194 SER A C 1
ATOM 1533 O O . SER A 1 194 ? 3.351 -10.286 -21.673 1.00 89.94 194 SER A O 1
ATOM 1535 N N . PHE A 1 195 ? 3.345 -12.536 -21.744 1.00 92.12 195 PHE A N 1
ATOM 1536 C CA . PHE A 1 195 ? 4.755 -12.690 -22.096 1.00 92.12 195 PHE A CA 1
ATOM 1537 C C . PHE A 1 195 ? 4.899 -13.066 -23.571 1.00 92.12 195 PHE A C 1
ATOM 1539 O O . PHE A 1 195 ? 4.310 -14.047 -24.027 1.00 92.12 195 PHE A O 1
ATOM 1546 N N . PHE A 1 196 ? 5.715 -12.312 -24.307 1.00 91.44 196 PHE A N 1
ATOM 1547 C CA . PHE A 1 196 ? 6.045 -12.583 -25.706 1.00 91.44 196 PHE A CA 1
ATOM 1548 C C . PHE A 1 196 ? 7.524 -12.936 -25.815 1.00 91.44 196 PHE A C 1
ATOM 1550 O O . PHE A 1 196 ? 8.381 -12.158 -25.405 1.00 91.44 196 PHE A O 1
ATOM 1557 N N . HIS A 1 197 ? 7.817 -14.103 -26.381 1.00 91.12 197 HIS A N 1
ATOM 1558 C CA . HIS A 1 197 ? 9.182 -14.577 -26.587 1.00 91.12 197 HIS A CA 1
ATOM 1559 C C . HIS A 1 197 ? 9.488 -14.543 -28.080 1.00 91.12 197 HIS A C 1
ATOM 1561 O O . HIS A 1 197 ? 8.801 -15.188 -28.872 1.00 91.12 197 HIS A O 1
ATOM 1567 N N . VAL A 1 198 ? 10.512 -13.786 -28.463 1.00 88.56 198 VAL A N 1
ATOM 1568 C CA . VAL A 1 198 ? 11.002 -13.730 -29.843 1.00 88.56 198 VAL A CA 1
ATOM 1569 C C . VAL A 1 198 ? 12.297 -14.527 -29.903 1.00 88.56 198 VAL A C 1
ATOM 1571 O O . VAL A 1 198 ? 13.245 -14.222 -29.179 1.00 88.56 198 VAL A O 1
ATOM 1574 N N . LYS A 1 199 ? 12.339 -15.565 -30.744 1.00 88.88 199 LYS A N 1
ATOM 1575 C CA . LYS A 1 199 ? 13.580 -16.297 -31.012 1.00 88.88 199 LYS A CA 1
ATOM 1576 C C . LYS A 1 199 ? 14.502 -15.374 -31.806 1.00 88.88 199 LYS A C 1
ATOM 1578 O O . LYS A 1 199 ? 14.121 -14.925 -32.882 1.00 88.88 199 LYS A O 1
ATOM 1583 N N . ASN A 1 200 ? 15.682 -15.094 -31.268 1.00 83.19 200 ASN A N 1
ATOM 1584 C CA . ASN A 1 200 ? 16.712 -14.340 -31.968 1.00 83.19 200 ASN A CA 1
ATOM 1585 C C . ASN A 1 200 ? 17.770 -15.315 -32.493 1.00 83.19 200 ASN A C 1
ATOM 1587 O O . ASN A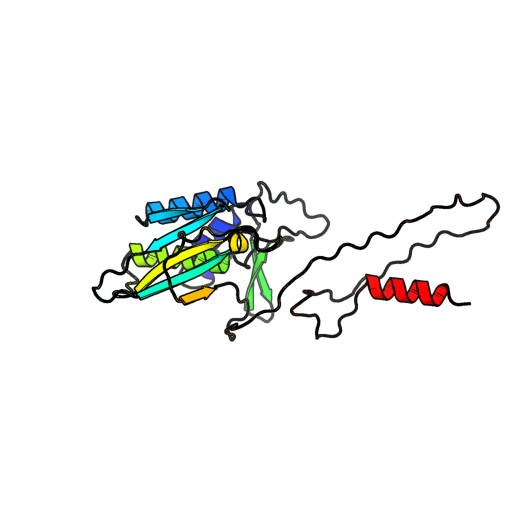 1 200 ? 18.278 -16.132 -31.724 1.00 83.19 200 ASN A O 1
ATOM 1591 N N . GLU A 1 201 ? 18.085 -15.240 -33.780 1.00 84.00 201 GLU A N 1
ATOM 1592 C CA . GLU A 1 201 ? 19.220 -15.942 -34.378 1.00 84.00 201 GLU A CA 1
ATOM 1593 C C . GLU A 1 201 ? 20.307 -14.891 -34.597 1.00 84.00 201 GLU A C 1
ATOM 1595 O O . GLU A 1 201 ? 20.082 -13.888 -35.267 1.00 84.00 201 GLU A O 1
ATOM 1600 N N . MET A 1 202 ? 21.446 -15.061 -33.923 1.00 80.31 202 MET A N 1
ATOM 1601 C CA . MET A 1 202 ? 22.574 -14.146 -34.063 1.00 80.31 202 MET A CA 1
ATOM 1602 C C . MET A 1 202 ? 23.476 -14.658 -35.176 1.00 80.31 202 MET A C 1
ATOM 1604 O O . MET A 1 202 ? 24.003 -15.765 -35.070 1.00 80.31 202 MET A O 1
ATOM 1608 N N . ASP A 1 203 ? 23.682 -13.838 -36.198 1.00 77.94 203 ASP A N 1
ATOM 1609 C CA . ASP A 1 203 ? 24.707 -14.088 -37.201 1.00 77.94 203 ASP A CA 1
ATOM 1610 C C . ASP A 1 203 ? 26.054 -13.533 -36.725 1.00 77.94 203 ASP A C 1
ATOM 1612 O O . ASP A 1 203 ? 26.139 -12.436 -36.162 1.00 77.94 203 ASP A O 1
ATOM 1616 N N . GLU A 1 204 ? 27.130 -14.284 -36.958 1.00 76.81 204 GLU A N 1
ATOM 1617 C CA . GLU A 1 204 ? 28.480 -13.755 -36.781 1.00 76.81 204 GLU A CA 1
ATOM 1618 C C . GLU A 1 204 ? 28.779 -12.748 -37.896 1.00 76.81 204 GLU A C 1
ATOM 1620 O O . GLU A 1 204 ? 28.790 -13.089 -39.082 1.00 76.81 204 GLU A O 1
ATOM 1625 N N . LEU A 1 205 ? 29.053 -11.500 -37.511 1.00 73.81 205 LEU A N 1
ATOM 1626 C CA . LEU A 1 205 ? 29.502 -10.474 -38.446 1.00 73.81 205 LEU A CA 1
ATOM 1627 C C . LEU A 1 205 ? 30.838 -10.901 -39.066 1.00 73.81 205 LEU A C 1
ATOM 1629 O O . LEU A 1 205 ? 31.827 -11.131 -38.360 1.00 73.81 205 LEU A O 1
ATOM 1633 N N . LYS A 1 206 ? 30.889 -10.991 -40.397 1.00 73.94 206 LYS A N 1
ATOM 1634 C CA . LYS A 1 206 ? 32.140 -11.255 -41.111 1.00 73.94 206 LYS A CA 1
ATOM 1635 C C . LYS A 1 206 ? 33.044 -10.029 -40.997 1.00 73.94 206 LYS A C 1
ATOM 1637 O O . LYS A 1 206 ? 32.611 -8.903 -41.207 1.00 73.94 206 LYS A O 1
ATOM 1642 N N . LYS A 1 207 ? 34.333 -10.258 -40.728 1.00 62.91 207 LYS A N 1
ATOM 1643 C CA . LYS A 1 207 ? 35.380 -9.221 -40.593 1.00 62.91 207 LYS A CA 1
ATOM 1644 C C . LYS A 1 207 ? 35.530 -8.272 -41.796 1.00 62.91 207 LYS A C 1
ATOM 1646 O O . LYS A 1 207 ? 36.258 -7.295 -41.683 1.00 62.91 207 LYS A O 1
ATOM 1651 N N . GLU A 1 208 ? 34.922 -8.601 -42.931 1.00 59.75 208 GLU A N 1
ATOM 1652 C CA . GLU A 1 208 ? 35.073 -7.920 -44.223 1.00 59.75 208 GLU A CA 1
ATOM 1653 C C . GLU A 1 208 ? 34.034 -6.812 -44.455 1.00 59.75 208 GLU A C 1
ATOM 1655 O O . GLU A 1 208 ? 34.084 -6.140 -45.481 1.00 59.75 208 GLU A O 1
ATOM 1660 N N . GLU A 1 209 ? 33.093 -6.608 -43.530 1.00 64.81 209 GLU A N 1
ATOM 1661 C CA . GLU A 1 209 ? 32.084 -5.559 -43.658 1.00 64.81 209 GLU A CA 1
ATOM 1662 C C . GLU A 1 209 ? 32.538 -4.285 -42.924 1.00 64.81 209 GLU A C 1
ATOM 1664 O O . GLU A 1 209 ? 32.764 -4.305 -41.713 1.00 64.81 209 GLU A O 1
ATOM 1669 N N . ASP A 1 210 ? 32.644 -3.161 -43.647 1.00 77.12 210 ASP A N 1
ATOM 1670 C CA . ASP A 1 210 ? 32.914 -1.817 -43.101 1.00 77.12 210 ASP A CA 1
ATOM 1671 C C . ASP A 1 210 ? 31.688 -1.273 -42.329 1.00 77.12 210 ASP A C 1
ATOM 1673 O O . ASP A 1 210 ? 31.129 -0.217 -42.638 1.00 77.12 210 ASP A O 1
ATOM 1677 N N . LEU A 1 211 ? 31.212 -2.020 -41.331 1.00 79.69 211 LEU A N 1
ATOM 1678 C CA . LEU A 1 211 ? 30.091 -1.626 -40.484 1.00 79.69 211 LEU A CA 1
ATOM 1679 C C . LEU A 1 211 ? 30.574 -0.801 -39.293 1.00 79.69 211 LEU A C 1
ATOM 1681 O O . LEU A 1 211 ? 31.480 -1.188 -38.555 1.00 79.69 211 LEU A O 1
ATOM 1685 N N . ILE A 1 212 ? 29.898 0.321 -39.054 1.00 85.69 212 ILE A N 1
ATOM 1686 C CA . ILE A 1 212 ? 30.110 1.151 -37.870 1.00 85.69 212 ILE A CA 1
ATOM 1687 C C . ILE A 1 212 ? 29.003 0.822 -36.861 1.00 85.69 212 ILE A C 1
ATOM 1689 O O . ILE A 1 212 ? 27.829 1.051 -37.164 1.00 85.69 212 ILE A O 1
ATOM 1693 N N . PRO A 1 213 ? 29.327 0.304 -35.661 1.00 86.00 213 PRO A N 1
ATOM 1694 C CA . PRO A 1 213 ? 28.318 0.039 -34.647 1.00 86.00 213 PRO A CA 1
ATOM 1695 C C . PRO A 1 213 ? 27.750 1.357 -34.112 1.00 86.00 213 PRO A C 1
ATOM 1697 O O . PRO A 1 213 ? 28.488 2.231 -33.654 1.00 86.00 213 PRO A O 1
ATOM 1700 N N . ILE A 1 214 ? 26.423 1.483 -34.129 1.00 89.19 214 ILE A N 1
ATOM 1701 C CA . ILE A 1 214 ? 25.706 2.655 -33.617 1.00 89.19 214 ILE A CA 1
ATOM 1702 C C . ILE A 1 214 ? 24.789 2.212 -32.480 1.00 89.19 214 ILE A C 1
ATOM 1704 O O . ILE A 1 214 ? 24.004 1.276 -32.622 1.00 89.19 214 ILE A O 1
ATOM 1708 N N . ARG A 1 215 ? 24.861 2.916 -31.347 1.00 91.44 215 ARG A N 1
ATOM 1709 C CA . ARG A 1 215 ? 23.896 2.773 -30.254 1.00 91.44 215 ARG A CA 1
ATOM 1710 C C . ARG A 1 215 ? 22.842 3.867 -30.371 1.00 91.44 215 ARG A C 1
ATOM 1712 O O . ARG A 1 215 ? 23.169 5.047 -30.307 1.00 91.44 215 ARG A O 1
ATOM 1719 N N . LEU A 1 216 ? 21.583 3.460 -30.491 1.00 91.44 216 LEU A N 1
ATOM 1720 C CA . LEU A 1 216 ? 20.426 4.350 -30.471 1.00 91.44 216 LEU A CA 1
ATOM 1721 C C . LEU A 1 216 ? 19.693 4.195 -29.139 1.00 91.44 216 LEU A C 1
ATOM 1723 O O . LEU A 1 216 ? 19.490 3.078 -28.667 1.00 91.44 216 LEU A O 1
ATOM 1727 N N . PHE A 1 217 ? 19.284 5.309 -28.542 1.00 92.75 217 PHE A N 1
ATOM 1728 C CA . PHE A 1 217 ? 18.447 5.324 -27.347 1.00 92.75 217 PHE A CA 1
ATOM 1729 C C . PHE A 1 217 ? 17.375 6.405 -27.475 1.00 92.75 217 PHE A C 1
ATOM 1731 O O . PHE A 1 217 ? 17.573 7.423 -28.135 1.00 92.75 217 PHE A O 1
ATOM 1738 N N . VAL A 1 218 ? 16.230 6.161 -26.843 1.00 94.94 218 VAL A N 1
ATOM 1739 C CA . VAL A 1 218 ? 15.101 7.091 -26.760 1.00 94.94 218 VAL A CA 1
ATOM 1740 C C . VAL A 1 218 ? 14.858 7.354 -25.277 1.00 94.94 218 VAL A C 1
ATOM 1742 O O . VAL A 1 218 ? 14.524 6.433 -24.537 1.00 94.94 218 VAL A O 1
ATOM 1745 N N . SER A 1 219 ? 15.073 8.593 -24.839 1.00 93.62 219 SER A N 1
ATOM 1746 C CA . SER A 1 219 ? 14.963 9.028 -23.442 1.00 93.62 219 SER A CA 1
ATOM 1747 C C . SER A 1 219 ? 14.308 10.413 -23.350 1.00 93.62 219 SER A C 1
ATOM 1749 O O . SER A 1 219 ? 13.987 11.018 -24.373 1.00 93.62 219 SER A O 1
ATOM 1751 N N . GLY A 1 220 ? 14.053 10.899 -22.130 1.00 94.31 220 GLY A N 1
ATOM 1752 C CA . GLY A 1 220 ? 13.414 12.204 -21.902 1.00 94.31 220 GLY A CA 1
ATOM 1753 C C . GLY A 1 220 ? 11.895 12.216 -22.106 1.00 94.31 220 GLY A C 1
ATOM 1754 O O . GLY A 1 220 ? 11.301 13.280 -22.252 1.00 94.31 220 GLY A O 1
ATOM 1755 N N . LEU A 1 221 ? 11.261 11.041 -22.137 1.00 94.94 221 LEU A N 1
ATOM 1756 C CA . LEU A 1 221 ? 9.806 10.923 -22.140 1.00 94.94 221 LEU A CA 1
ATOM 1757 C C . LEU A 1 221 ? 9.260 11.131 -20.733 1.00 94.94 221 LEU A C 1
ATOM 1759 O O . LEU A 1 221 ? 9.927 10.816 -19.754 1.00 94.94 221 LEU A O 1
ATOM 1763 N N . LEU A 1 222 ? 8.014 11.594 -20.655 1.00 94.94 222 LEU A N 1
ATOM 1764 C CA . LEU A 1 222 ? 7.340 11.860 -19.384 1.00 94.94 222 LEU A CA 1
ATOM 1765 C C . LEU A 1 222 ? 7.134 10.601 -18.525 1.00 94.94 222 LEU A C 1
ATOM 1767 O O . LEU A 1 222 ? 7.017 10.717 -17.312 1.00 94.94 222 LEU A O 1
ATOM 1771 N N . GLY A 1 223 ? 7.081 9.410 -19.134 1.00 93.12 223 GLY A N 1
ATOM 1772 C CA . GLY A 1 223 ? 6.706 8.185 -18.423 1.00 93.12 223 GLY A CA 1
ATOM 1773 C C . GLY A 1 223 ? 5.263 8.246 -17.911 1.00 93.12 223 GLY A C 1
ATOM 1774 O O . GLY A 1 223 ? 4.450 9.009 -18.436 1.00 93.12 223 GLY A O 1
ATOM 1775 N N . GLY A 1 224 ? 4.926 7.434 -16.914 1.00 93.12 224 GLY A N 1
ATOM 1776 C CA . GLY A 1 224 ? 3.599 7.426 -16.295 1.00 93.12 224 GLY A CA 1
ATOM 1777 C C . GLY A 1 224 ? 3.081 6.038 -15.957 1.00 93.12 224 GLY A C 1
ATOM 1778 O O . GLY A 1 224 ? 3.618 5.031 -16.427 1.00 93.12 224 GLY A O 1
ATOM 1779 N N . HIS A 1 225 ? 2.007 6.003 -15.174 1.00 92.12 225 HIS A N 1
ATOM 1780 C CA . HIS A 1 225 ? 1.338 4.767 -14.796 1.00 92.12 225 HIS A CA 1
ATOM 1781 C C . HIS A 1 225 ? 0.531 4.207 -15.980 1.00 92.12 225 HIS A C 1
ATOM 1783 O O . HIS A 1 225 ? -0.325 4.880 -16.551 1.00 92.12 225 HIS A O 1
ATOM 1789 N N . SER A 1 226 ? 0.775 2.948 -16.354 1.00 92.06 226 SER A N 1
ATOM 1790 C CA . SER A 1 226 ? 0.234 2.356 -17.594 1.00 92.06 226 SER A CA 1
ATOM 1791 C C . SER A 1 226 ? -1.291 2.159 -17.634 1.00 92.06 226 SER A C 1
ATOM 1793 O O . SER A 1 226 ? -1.830 1.899 -18.708 1.00 92.06 226 SER A O 1
ATOM 1795 N N . GLY A 1 227 ? -1.973 2.279 -16.491 1.00 92.25 227 GLY A N 1
ATOM 1796 C CA . GLY A 1 227 ? -3.434 2.352 -16.376 1.00 92.25 227 GLY A CA 1
ATOM 1797 C C . GLY A 1 227 ? -3.929 3.801 -16.384 1.00 92.25 227 GLY A C 1
ATOM 1798 O O . GLY A 1 227 ? -4.390 4.283 -17.412 1.00 92.25 227 GLY A O 1
ATOM 1799 N N . VAL A 1 228 ? -3.795 4.493 -15.246 1.00 92.25 228 VAL A N 1
ATOM 1800 C CA . VAL A 1 228 ? -4.217 5.895 -15.035 1.00 92.25 228 VAL A CA 1
ATOM 1801 C C . VAL A 1 228 ? -3.786 6.867 -16.145 1.00 92.25 228 VAL A C 1
ATOM 1803 O O . VAL A 1 228 ? -4.622 7.628 -16.615 1.00 92.25 228 VAL A O 1
ATOM 1806 N N . ASP A 1 229 ? -2.532 6.829 -16.615 1.00 95.56 229 ASP A N 1
ATOM 1807 C CA . ASP A 1 229 ? -2.020 7.803 -17.596 1.00 95.56 229 ASP A CA 1
ATOM 1808 C C . ASP A 1 229 ? -2.212 7.373 -19.066 1.00 95.56 229 ASP A C 1
ATOM 1810 O O . ASP A 1 229 ? -1.788 8.082 -19.988 1.00 95.56 229 ASP A O 1
ATOM 1814 N N . ILE A 1 230 ? -2.812 6.206 -19.337 1.00 95.88 230 ILE A N 1
ATOM 1815 C CA . ILE A 1 230 ? -2.835 5.625 -20.694 1.00 95.88 230 ILE A CA 1
ATOM 1816 C C . ILE A 1 230 ? -3.612 6.478 -21.702 1.00 95.88 230 ILE A C 1
ATOM 1818 O O . ILE A 1 230 ? -3.320 6.479 -22.899 1.00 95.88 230 ILE A O 1
ATOM 1822 N N . ASN A 1 231 ? -4.597 7.229 -21.214 1.00 96.00 231 ASN A N 1
ATOM 1823 C CA . ASN A 1 231 ? -5.445 8.127 -21.987 1.00 96.00 231 ASN A CA 1
ATOM 1824 C C . ASN A 1 231 ? -4.749 9.446 -22.363 1.00 96.00 231 ASN A C 1
ATOM 1826 O O . ASN A 1 231 ? -5.240 10.154 -23.238 1.00 96.00 231 ASN A O 1
ATOM 1830 N N . LEU A 1 232 ? -3.614 9.784 -21.742 1.00 96.44 232 LEU A N 1
ATOM 1831 C CA . LEU A 1 232 ? -2.943 11.078 -21.921 1.00 96.44 232 LEU A CA 1
ATOM 1832 C C . LEU A 1 232 ? -2.113 11.175 -23.211 1.00 96.44 232 LEU A C 1
ATOM 1834 O O . LEU A 1 232 ? -1.509 12.211 -23.484 1.00 96.44 232 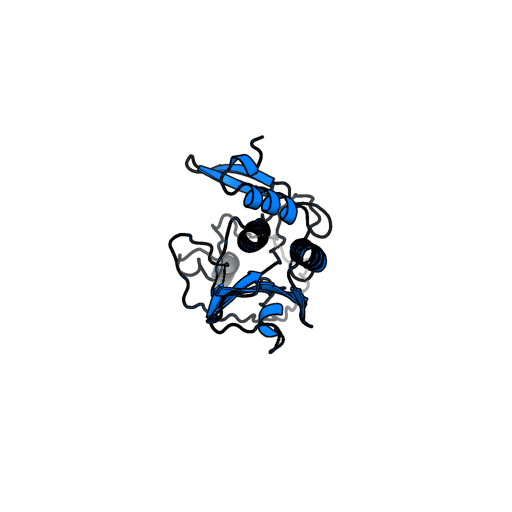LEU A O 1
ATOM 1838 N N . GLY A 1 233 ? -2.038 10.099 -24.003 1.00 94.81 233 GLY A N 1
ATOM 1839 C CA . GLY A 1 233 ? -1.295 10.087 -25.267 1.00 94.81 233 GLY A CA 1
ATOM 1840 C C . GLY A 1 233 ? 0.222 10.230 -25.098 1.00 94.81 233 GLY A C 1
ATOM 1841 O O . GLY A 1 233 ? 0.907 10.674 -26.021 1.00 94.81 233 GLY A O 1
ATOM 1842 N N . ARG A 1 234 ? 0.765 9.869 -23.926 1.00 96.06 234 ARG A N 1
ATOM 1843 C CA . ARG A 1 234 ? 2.209 9.919 -23.657 1.00 96.06 234 ARG A CA 1
ATOM 1844 C C . ARG A 1 234 ? 2.961 8.919 -24.544 1.00 96.06 234 ARG A C 1
ATOM 1846 O O . ARG A 1 234 ? 2.489 7.818 -24.829 1.00 96.06 234 ARG A O 1
ATOM 1853 N N . GLY A 1 235 ? 4.155 9.306 -24.993 1.00 95.88 235 GLY A N 1
ATOM 1854 C CA . GLY A 1 235 ? 4.991 8.452 -25.836 1.00 95.88 235 GLY A CA 1
ATOM 1855 C C . GLY A 1 235 ? 5.522 7.230 -25.080 1.00 95.88 235 GLY A C 1
ATOM 1856 O O . GLY A 1 235 ? 5.894 7.320 -23.913 1.00 95.88 235 GLY A O 1
ATOM 1857 N N . ASN A 1 236 ? 5.616 6.091 -25.767 1.00 97.00 236 ASN A N 1
ATOM 1858 C CA . ASN A 1 236 ? 6.236 4.875 -25.243 1.00 97.00 236 ASN A CA 1
ATOM 1859 C C . ASN A 1 236 ? 7.591 4.649 -25.934 1.00 97.00 236 ASN A C 1
ATOM 1861 O O . ASN A 1 236 ? 7.640 4.456 -27.151 1.00 97.00 236 ASN A O 1
ATOM 1865 N N . ALA A 1 237 ? 8.682 4.649 -25.162 1.00 96.25 237 ALA A N 1
ATOM 1866 C CA . ALA A 1 237 ? 10.045 4.555 -25.691 1.00 96.25 237 ALA A CA 1
ATOM 1867 C C . ALA A 1 237 ? 10.272 3.295 -26.548 1.00 96.25 237 ALA A C 1
ATOM 1869 O O . ALA A 1 237 ? 10.866 3.387 -27.622 1.00 96.25 237 ALA A O 1
ATOM 1870 N N . LEU A 1 238 ? 9.735 2.142 -26.124 1.00 95.56 238 LEU A N 1
ATOM 1871 C CA . LEU A 1 238 ? 9.849 0.866 -26.843 1.00 95.56 238 LEU A CA 1
ATOM 1872 C C . LEU A 1 238 ? 9.117 0.909 -28.191 1.00 95.56 238 LEU A C 1
ATOM 1874 O O . LEU A 1 238 ? 9.637 0.451 -29.208 1.00 95.56 238 LEU A O 1
ATOM 1878 N N . LYS A 1 239 ? 7.914 1.495 -28.224 1.00 96.00 239 LYS A N 1
ATOM 1879 C CA . LYS A 1 239 ? 7.157 1.669 -29.472 1.00 96.00 239 LYS A CA 1
ATOM 1880 C C . LYS A 1 239 ? 7.863 2.632 -30.423 1.00 96.00 239 LYS A C 1
ATOM 1882 O O . LYS A 1 239 ? 7.923 2.351 -31.616 1.00 96.00 239 LYS A O 1
ATOM 1887 N N . LEU A 1 240 ? 8.409 3.735 -29.912 1.00 96.81 240 LEU A N 1
ATOM 1888 C CA . LEU A 1 240 ? 9.103 4.732 -30.728 1.00 96.81 240 LEU A CA 1
ATOM 1889 C C . LEU A 1 240 ? 10.392 4.182 -31.337 1.00 96.81 240 LEU A C 1
ATOM 1891 O O . LEU A 1 240 ? 10.571 4.307 -32.546 1.00 96.81 240 LEU A O 1
ATOM 1895 N N . ILE A 1 241 ? 11.257 3.529 -30.549 1.00 95.94 241 ILE A N 1
ATOM 1896 C CA . ILE A 1 241 ? 12.478 2.929 -31.106 1.00 95.94 241 ILE A CA 1
ATOM 1897 C C . ILE A 1 241 ? 12.133 1.837 -32.124 1.00 95.94 241 ILE A C 1
ATOM 1899 O O . ILE A 1 241 ? 12.724 1.808 -33.199 1.00 95.94 241 ILE A O 1
ATOM 1903 N N . GLY A 1 242 ? 11.105 1.019 -31.863 1.00 94.44 242 GLY A N 1
ATOM 1904 C CA . GLY A 1 242 ? 10.612 0.036 -32.828 1.00 94.44 242 GLY A CA 1
ATOM 1905 C C . GLY A 1 242 ? 10.130 0.672 -34.138 1.00 94.44 242 GLY A C 1
ATOM 1906 O O . GLY A 1 242 ? 10.451 0.180 -35.216 1.00 94.44 242 GLY A O 1
ATOM 1907 N N . GLN A 1 243 ? 9.415 1.799 -34.074 1.00 94.81 243 GLN A N 1
ATOM 1908 C CA . GLN A 1 243 ? 8.988 2.544 -35.264 1.00 94.81 243 GLN A CA 1
ATOM 1909 C C . GLN A 1 243 ? 10.157 3.180 -36.025 1.00 94.81 243 GLN A C 1
ATOM 1911 O O . GLN A 1 243 ? 10.123 3.213 -37.254 1.00 94.81 243 GLN A O 1
ATOM 1916 N N . ILE A 1 244 ? 11.169 3.695 -35.320 1.00 94.56 244 ILE A N 1
ATOM 1917 C CA . ILE A 1 244 ? 12.387 4.241 -35.935 1.00 94.56 244 ILE A CA 1
ATOM 1918 C C . ILE A 1 244 ? 13.119 3.128 -36.686 1.00 94.56 244 ILE A C 1
ATOM 1920 O O . ILE A 1 244 ? 13.374 3.280 -37.877 1.00 94.56 244 ILE A O 1
ATOM 1924 N N . LEU A 1 245 ? 13.378 1.993 -36.027 1.00 92.88 245 LEU A N 1
ATOM 1925 C CA . LEU A 1 245 ? 14.038 0.836 -36.638 1.00 92.88 245 LEU A CA 1
ATOM 1926 C C . LEU A 1 245 ? 13.258 0.323 -37.856 1.00 92.88 245 LEU A C 1
ATOM 1928 O O . LEU A 1 245 ? 13.841 0.132 -38.915 1.00 92.88 245 LEU A O 1
ATOM 1932 N N . TRP A 1 246 ? 11.931 0.210 -37.749 1.00 93.50 246 TRP A N 1
ATOM 1933 C CA . TRP A 1 246 ? 11.069 -0.192 -38.865 1.00 93.50 246 TRP A CA 1
ATOM 1934 C C . TRP A 1 246 ? 11.129 0.770 -40.059 1.00 93.50 246 TRP A C 1
ATOM 1936 O O . TRP A 1 246 ? 11.065 0.346 -41.209 1.00 93.50 246 TRP A O 1
ATOM 1946 N N . LYS A 1 247 ? 11.227 2.081 -39.811 1.00 93.06 247 LYS A N 1
ATOM 1947 C CA . LYS A 1 247 ? 11.362 3.080 -40.882 1.00 93.06 247 LYS A CA 1
ATOM 1948 C C . LYS A 1 247 ? 12.746 3.068 -41.522 1.00 93.06 247 LYS A C 1
ATOM 1950 O O . LYS A 1 247 ? 12.825 3.333 -42.712 1.00 93.06 247 LYS A O 1
ATOM 1955 N N . LEU A 1 248 ? 13.797 2.791 -40.752 1.00 90.00 248 LEU A N 1
ATOM 1956 C CA . LEU A 1 248 ? 15.162 2.665 -41.268 1.00 90.00 248 LEU A CA 1
ATOM 1957 C C . LEU A 1 248 ? 15.349 1.388 -42.098 1.00 90.00 248 LEU A C 1
ATOM 1959 O O . LEU A 1 248 ? 16.132 1.396 -43.041 1.00 90.00 248 LEU A O 1
ATOM 1963 N N . ASP A 1 249 ? 14.622 0.319 -41.767 1.00 86.50 249 ASP A N 1
ATOM 1964 C CA . ASP A 1 249 ? 14.641 -0.946 -42.513 1.00 86.50 249 ASP A CA 1
ATOM 1965 C C . ASP A 1 249 ? 13.858 -0.877 -43.839 1.00 86.50 249 ASP A C 1
ATOM 1967 O O . ASP A 1 249 ? 14.156 -1.588 -44.801 1.00 86.50 249 ASP A O 1
ATOM 1971 N N . LYS A 1 250 ? 12.866 0.020 -43.934 1.00 69.19 250 LYS A N 1
ATOM 1972 C CA . LYS A 1 250 ? 12.135 0.261 -45.184 1.00 69.19 250 LYS A CA 1
ATOM 1973 C C . LYS A 1 250 ? 13.049 0.891 -46.240 1.00 69.19 250 LYS A C 1
ATOM 1975 O O . LYS A 1 250 ? 13.358 2.078 -46.165 1.00 69.19 250 LYS A O 1
ATOM 1980 N N . LYS A 1 251 ? 13.417 0.084 -47.238 1.00 53.59 251 LYS A N 1
ATOM 1981 C CA . LYS A 1 251 ? 13.999 0.527 -48.514 1.00 53.59 251 LYS A CA 1
ATOM 1982 C C . LYS A 1 251 ? 13.064 1.444 -49.298 1.00 53.59 251 LYS A C 1
ATOM 1984 O O . LYS A 1 251 ? 11.836 1.191 -49.281 1.00 53.59 251 LYS A O 1
#

Secondary structure (DSSP, 8-state):
---GGGS-S-HHHHHHHHHHTTS--BTT-THHHHHHHHHHHHHTT-EEEE-TT--EEEEE---SSS-EEEEEEEE--B---B-TT----TTTPPP-EEEEEETTEEEEEETTB---HHHHHHHHHHHHHHHHHHTTS---TTEEEEEEEE--STTT-HHHHT--TTS---SEEEE-----TT----------------PPPPPPPPTT--PPP------------TTTTGGGT---HHHHHHHHHHHHH--

InterPro domains:
  IPR001160 Peptidase M20C, Xaa-His dipeptidase [PR00934] (79-98)
  IPR001160 Peptidase M20C, Xaa-His dipeptidase [PR00934] (216-233)
  IPR001160 Peptidase M20C, Xaa-His dipeptidase [PTHR43501] (3-250)
  IPR007484 Peptidase M28 [PF04389] (55-177)

Mean predicted aligned error: 5.89 Å

pLDDT: mean 92.83, std 7.55, range [52.09, 98.75]

Sequence (251 aa):
MSKLIDLGQPSEFWEYFEQITKIPRCSEHEEKVRIYLKKEAERFGFETQVDNAGNLVVRIPAYEKQKQKVVLQCHIDMVCEKNEGIAHDFSKDPLKLQVVNIDNEKWVSAEGTTLGADNGVGICYLLTLMQKIHSRELNFGSLGFDLLFTVDEEMGLKGAFRIDKDLINGNNLINLDAEDEDAVIIGCAGGRVSFFHVKNEMDELKKEEDLIPIRLFVSGLLGGHSGVDINLGRGNALKLIGQILWKLDKK

Organism: NCBI:txid412755

Radius of gyration: 23.69 Å; Cα contacts (8 Å, |Δi|>4): 371; chains: 1; bounding box: 63×45×73 Å

Nearest PDB structures (foldseek):
  3mru-assembly2_B  TM=7.207E-01  e=4.387E-17  Vibrio alginolyticus
  2qyv-assembly1_B  TM=8.078E-01  e=3.127E-13  Histophilus somni 129PT
  6slf-assembly1_A  TM=6.459E-01  e=5.969E-06  Corynebacterium striatum
  3kl9-assembly1_I  TM=6.615E-01  e=1.952E-04  Streptococcus pneumoniae R6
  2fvg-assembly1_A  TM=5.905E-01  e=5.401E-05  Thermotoga maritima MSB8

Foldseek 3Di:
DDQQLNQDPPSLLSVLLQVLLQFQAAFVQNVRVLVVLCVLLVVLVWDWDADPLGKIKTKFDAPAPQAAEEEEEAESHDHWDFAPPDPDDSNHGGFAWDWDADPNHTDIATDRTHSCVRVSSSVSVVSVVSVCVSVVVDDDRRYMYIYIYFGRVPVPRSRVVPPDPPSDDHPHYDYRRDPDPVDDDPDDDDDDDDDDDDDDDDDDDDPPDPDDDDDDFDDDWPDDDCGVCVVVPTDDRVVVVVVVVVVVPPD

Solvent-accessible surface area (backbone atoms only — not comparable to full-atom values): 15309 Å² total; per-residue (Å²): 131,85,56,62,49,78,73,52,81,64,46,60,34,35,50,43,46,62,51,54,42,51,44,34,23,31,51,90,44,40,65,61,44,52,52,49,54,51,50,54,40,45,74,62,70,36,53,72,51,68,47,95,58,60,25,36,34,38,48,45,78,39,79,43,89,67,66,47,44,36,26,43,33,29,40,62,24,22,71,86,50,64,47,89,92,58,91,74,51,61,88,69,44,50,64,53,75,43,80,45,76,57,98,91,38,85,41,80,45,28,75,56,39,56,64,34,57,64,23,43,52,31,47,20,51,54,53,37,49,52,51,33,42,62,74,63,78,43,83,63,50,32,44,18,37,38,40,36,38,32,30,25,52,89,82,68,34,51,16,69,77,46,56,52,85,81,72,65,86,48,90,45,75,48,72,46,75,72,92,49,93,92,60,82,87,89,75,81,83,88,86,82,91,81,88,83,85,78,89,80,84,86,77,83,82,63,91,84,60,96,74,78,93,78,90,84,83,73,79,94,64,90,69,74,53,82,68,88,44,56,84,72,72,67,76,52,55,72,61,50,52,51,51,51,53,55,54,70,68,57,125